Protein AF-A0A7R9VJA9-F1 (afdb_monomer)

Sequence (230 aa):
WLEYINVIPYETKNHYHYHDNRILPPHITAEESLKGDWWYKPEYIFNELNINSAVSQPDHNETLSIAKNINSTYEVAGYAYTGGGRKISRVEVTTDGGINWNLCELQRTERPTEYGMYWCWIWWKFDLKVVDLVGCKEIWCRAWDESNNPQPTNPTWNLMGMGNNQVFRVKVHMDRTATGEHVFRFEHPTQPGQQTGGWMTTVAGKPDSAGFGRLLEVQGEQAQAQAAAP

Radius of gyration: 21.36 Å; Cα contacts (8 Å, |Δi|>4): 424; chains: 1; bounding box: 53×47×67 Å

Foldseek 3Di:
DDDDDDDDPDDDPDPCQQVHQFFFALLQAPVNCVPDRRSVPPVGHHDWAAKAKEWPPPPAQDKAFCVVQQAFWDKTKTKIDTTPQWAFPWKWKDQPLPPDTDTWDKADPDDRDPVRGHPDMIMTIDGHNSNSLVVGFKMWMWIATPVRDIAAQDFFDGHNRPSTHHIWIKTWDFDADPVRGTIITIFGQADPDPDDGHPCRDPLFPQPPPSRGDRPDGPPPVVVVVVPDD

Organism: NCBI:txid2749911

Structure (mmCIF, N/CA/C/O backbone):
data_AF-A0A7R9VJA9-F1
#
_entry.id   AF-A0A7R9VJA9-F1
#
loop_
_atom_site.group_PDB
_atom_site.id
_atom_site.type_symbol
_atom_site.label_atom_id
_atom_site.label_alt_id
_atom_site.label_comp_id
_atom_site.label_asym_id
_atom_site.label_entity_id
_atom_site.label_seq_id
_atom_site.pdbx_PDB_ins_code
_atom_site.Cartn_x
_atom_site.Cartn_y
_atom_site.Cartn_z
_atom_site.occupancy
_atom_site.B_iso_or_equiv
_atom_site.auth_seq_id
_atom_site.auth_comp_id
_ato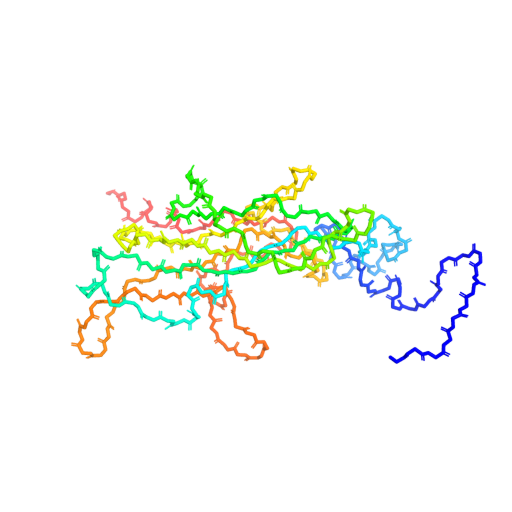m_site.auth_asym_id
_atom_site.auth_atom_id
_atom_site.pdbx_PDB_model_num
ATOM 1 N N . TRP A 1 1 ? 12.227 19.312 -14.996 1.00 87.75 1 TRP A N 1
ATOM 2 C CA . TRP A 1 1 ? 12.136 20.394 -15.995 1.00 87.75 1 TRP A CA 1
ATOM 3 C C . TRP A 1 1 ? 12.649 19.861 -17.327 1.00 87.75 1 TRP A C 1
ATOM 5 O O . TRP A 1 1 ? 13.815 19.502 -17.389 1.00 87.75 1 TRP A O 1
ATOM 15 N N . LEU A 1 2 ? 11.779 19.683 -18.329 1.00 96.19 2 LEU A N 1
ATOM 16 C CA . LEU A 1 2 ? 12.145 19.116 -19.638 1.00 96.19 2 LEU A CA 1
ATOM 17 C C . LEU A 1 2 ? 12.828 20.181 -20.507 1.00 96.19 2 LEU A C 1
ATOM 19 O O . LEU A 1 2 ? 12.292 21.277 -20.635 1.00 96.19 2 LEU A O 1
ATOM 23 N N . GLU A 1 3 ? 13.968 19.841 -21.110 1.00 97.44 3 GLU A N 1
ATOM 24 C CA . GLU A 1 3 ? 14.739 20.755 -21.970 1.00 97.44 3 GLU A CA 1
ATOM 25 C C . GLU A 1 3 ? 14.845 20.245 -23.415 1.00 97.44 3 GLU A C 1
ATOM 27 O O . GLU A 1 3 ? 14.625 21.004 -24.356 1.00 97.44 3 GLU A O 1
ATOM 32 N N . TYR A 1 4 ? 15.102 18.945 -23.599 1.00 96.44 4 TYR A N 1
ATOM 33 C CA . TYR A 1 4 ? 15.263 18.323 -24.916 1.00 96.44 4 TYR A CA 1
ATOM 34 C C . TYR A 1 4 ? 14.438 17.045 -25.045 1.00 96.44 4 TYR A C 1
ATOM 36 O O . TYR A 1 4 ? 14.297 16.282 -24.088 1.00 96.44 4 TYR A O 1
ATOM 44 N N . ILE A 1 5 ? 13.968 16.779 -26.264 1.00 96.75 5 ILE A N 1
ATOM 45 C CA . ILE A 1 5 ? 13.404 15.493 -26.680 1.00 96.75 5 ILE A CA 1
ATOM 46 C C . ILE A 1 5 ? 14.276 14.987 -27.828 1.00 96.75 5 ILE A C 1
ATOM 48 O O . ILE A 1 5 ? 14.283 15.575 -28.907 1.00 96.75 5 ILE A O 1
ATOM 52 N N . ASN A 1 6 ? 15.020 13.908 -27.588 1.00 95.81 6 ASN A N 1
ATOM 53 C CA . ASN A 1 6 ? 15.949 13.334 -28.558 1.00 95.81 6 ASN A CA 1
ATOM 54 C C . ASN A 1 6 ? 15.479 11.940 -28.971 1.00 95.81 6 ASN A C 1
ATOM 56 O O . ASN A 1 6 ? 15.263 11.083 -28.116 1.00 95.81 6 ASN A O 1
ATOM 60 N N . VAL A 1 7 ? 15.376 11.701 -30.278 1.00 97.31 7 VAL A N 1
ATOM 61 C CA . VAL A 1 7 ? 15.123 10.367 -30.836 1.00 97.31 7 VAL A CA 1
ATOM 62 C C . VAL A 1 7 ? 16.468 9.723 -31.158 1.00 97.31 7 VAL A C 1
ATOM 64 O O . VAL A 1 7 ? 17.227 10.242 -31.974 1.00 97.31 7 VAL A O 1
ATOM 67 N N . ILE A 1 8 ? 16.776 8.610 -30.497 1.00 97.00 8 ILE A N 1
ATOM 68 C CA . ILE A 1 8 ? 18.055 7.897 -30.610 1.00 97.00 8 ILE A CA 1
ATOM 69 C C . ILE A 1 8 ? 17.809 6.391 -30.797 1.0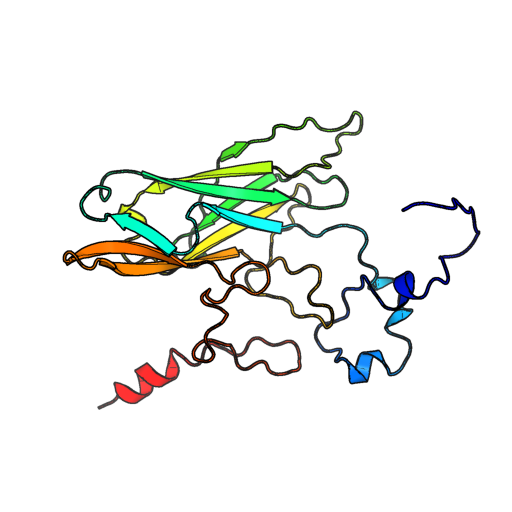0 97.00 8 ILE A C 1
ATOM 71 O O . ILE A 1 8 ? 16.814 5.879 -30.287 1.00 97.00 8 ILE A O 1
ATOM 75 N N . PRO A 1 9 ? 18.688 5.659 -31.510 1.00 97.25 9 PRO A N 1
ATOM 76 C CA . PRO A 1 9 ? 18.495 4.233 -31.794 1.00 97.25 9 PRO A CA 1
ATOM 77 C C . PRO A 1 9 ? 18.943 3.306 -30.645 1.00 97.25 9 PRO A C 1
ATOM 79 O O . PRO A 1 9 ? 19.064 2.100 -30.842 1.00 97.25 9 PRO A O 1
ATOM 82 N N . TYR A 1 10 ? 19.249 3.858 -29.469 1.00 93.50 10 TYR A N 1
ATOM 83 C CA . TYR A 1 10 ? 19.743 3.138 -28.293 1.00 93.50 10 TYR A CA 1
ATOM 84 C C . TYR A 1 10 ? 19.198 3.773 -27.003 1.00 93.50 10 TYR A C 1
ATOM 86 O O . TYR A 1 10 ? 18.784 4.930 -27.015 1.00 93.50 10 TYR A O 1
ATOM 94 N N . GLU A 1 11 ? 19.216 3.042 -25.885 1.00 91.69 11 GLU A N 1
ATOM 95 C CA . GLU A 1 11 ? 18.798 3.565 -24.574 1.00 91.69 11 GLU A CA 1
ATOM 96 C C . GLU A 1 11 ? 19.680 4.724 -24.101 1.00 91.69 11 GLU A C 1
ATOM 98 O O . GLU A 1 11 ? 20.886 4.768 -24.349 1.00 91.69 11 GLU A O 1
ATOM 103 N N . THR A 1 12 ? 19.087 5.681 -23.390 1.00 92.69 12 THR A N 1
ATOM 104 C CA . THR A 1 12 ? 19.831 6.839 -22.889 1.00 92.69 12 THR A CA 1
ATOM 105 C C . THR A 1 12 ? 21.041 6.420 -22.051 1.00 92.69 12 THR A C 1
ATOM 107 O O . THR A 1 12 ? 20.962 5.549 -21.192 1.00 92.69 12 THR A O 1
ATOM 110 N N . LYS A 1 13 ? 22.174 7.098 -22.265 1.00 93.12 13 LYS A N 1
ATOM 111 C CA . LYS A 1 13 ? 23.409 6.874 -21.498 1.00 93.12 13 LYS A CA 1
ATOM 112 C C . LYS A 1 13 ? 23.513 7.748 -20.248 1.00 93.12 13 LYS A C 1
ATOM 114 O O . LYS A 1 13 ? 24.600 7.950 -19.715 1.00 93.12 13 LYS A O 1
ATOM 119 N N . ASN A 1 14 ? 22.394 8.330 -19.820 1.00 94.56 14 ASN A N 1
ATOM 120 C CA . ASN A 1 14 ? 22.349 9.174 -18.637 1.00 94.56 14 ASN A CA 1
ATOM 121 C C . ASN A 1 14 ? 22.658 8.343 -17.382 1.00 94.56 14 ASN A C 1
ATOM 123 O O . ASN A 1 14 ? 22.124 7.250 -17.215 1.00 94.56 14 ASN A O 1
ATOM 127 N N . HIS A 1 15 ? 23.480 8.890 -16.484 1.00 93.81 15 HIS A N 1
ATOM 128 C CA . HIS A 1 15 ? 23.831 8.256 -15.215 1.00 93.81 15 HIS A CA 1
ATOM 129 C C . HIS A 1 15 ? 22.599 7.764 -14.434 1.00 93.81 15 HIS A C 1
ATOM 131 O O . HIS A 1 15 ? 22.585 6.618 -14.000 1.00 93.81 15 HIS A O 1
ATOM 137 N N . TYR A 1 16 ? 21.538 8.573 -14.337 1.00 95.25 16 TYR A N 1
ATOM 138 C CA . TYR A 1 16 ? 20.315 8.233 -13.595 1.00 95.25 16 TYR A CA 1
ATOM 139 C C . TYR A 1 16 ? 19.479 7.119 -14.237 1.00 95.25 16 TYR A C 1
ATOM 141 O O . TYR A 1 16 ? 18.633 6.534 -13.574 1.00 95.25 16 TYR A O 1
ATOM 149 N N . HIS A 1 17 ? 19.690 6.807 -15.518 1.00 94.88 17 HIS A N 1
ATOM 150 C CA . HIS A 1 17 ? 19.014 5.675 -16.156 1.00 94.88 17 HIS A CA 1
ATOM 151 C C . HIS A 1 17 ? 19.637 4.327 -15.760 1.00 94.88 17 HIS A C 1
ATOM 153 O O . HIS A 1 17 ? 18.963 3.295 -15.735 1.00 94.88 17 HIS A O 1
ATOM 159 N N . TYR A 1 18 ? 20.934 4.328 -15.447 1.00 93.38 18 TYR A N 1
ATOM 160 C CA . TYR A 1 18 ? 21.641 3.126 -15.020 1.00 93.38 18 TYR A CA 1
ATOM 161 C C . TYR A 1 18 ? 21.722 3.017 -13.503 1.00 93.38 18 TYR A C 1
ATOM 163 O O . TYR A 1 18 ? 21.424 1.955 -12.981 1.00 93.38 18 TYR A O 1
ATOM 171 N N . HIS A 1 19 ? 22.059 4.094 -12.795 1.00 93.12 19 HIS A N 1
ATOM 172 C CA . HIS A 1 19 ? 22.373 4.079 -11.361 1.00 93.12 19 HIS A CA 1
ATOM 173 C C . HIS A 1 19 ? 21.215 4.512 -10.447 1.00 93.12 19 HIS A C 1
ATOM 175 O O . HIS A 1 19 ? 21.438 4.857 -9.290 1.00 93.12 19 HIS A O 1
ATOM 181 N N . ASP A 1 20 ? 19.986 4.511 -10.960 1.00 95.06 20 ASP A N 1
ATOM 182 C CA . ASP A 1 20 ? 18.765 4.792 -10.203 1.00 95.06 20 ASP A CA 1
ATOM 183 C C . ASP A 1 20 ? 17.576 4.031 -10.825 1.00 95.06 20 ASP A C 1
ATOM 185 O O . ASP A 1 20 ? 17.702 3.461 -11.910 1.00 95.06 20 ASP A O 1
ATOM 189 N N . ASN A 1 21 ? 16.421 4.013 -10.154 1.00 95.81 21 ASN A N 1
ATOM 190 C CA . ASN A 1 21 ? 15.156 3.441 -10.645 1.00 95.81 21 ASN A CA 1
ATOM 191 C C . ASN A 1 21 ? 15.257 1.982 -11.132 1.00 95.81 21 ASN A C 1
ATOM 193 O O . ASN A 1 21 ? 14.723 1.612 -12.184 1.00 95.81 21 ASN A O 1
ATOM 197 N N . ARG A 1 22 ? 15.933 1.136 -10.342 1.00 95.75 22 ARG A N 1
ATOM 198 C CA . ARG A 1 22 ? 16.027 -0.312 -10.575 1.00 95.75 22 ARG A CA 1
ATOM 199 C C . ARG A 1 22 ? 15.651 -1.120 -9.341 1.00 95.75 22 ARG A C 1
ATOM 201 O O . ARG A 1 22 ? 16.064 -0.795 -8.230 1.00 95.75 22 ARG A O 1
ATOM 208 N N . ILE A 1 23 ? 14.925 -2.216 -9.551 1.00 96.50 23 ILE A N 1
ATOM 209 C CA . ILE A 1 23 ? 14.612 -3.201 -8.507 1.00 96.50 23 ILE A CA 1
ATOM 210 C C . ILE A 1 23 ? 15.581 -4.374 -8.670 1.00 96.50 23 ILE A C 1
ATOM 212 O O . ILE A 1 23 ? 15.326 -5.318 -9.415 1.00 96.50 23 ILE A O 1
ATOM 216 N N . LEU A 1 24 ? 16.729 -4.285 -7.995 1.00 95.75 24 LEU A N 1
ATOM 217 C CA . LEU A 1 24 ? 17.733 -5.351 -7.992 1.00 95.75 24 LEU A CA 1
ATOM 218 C C . LEU A 1 24 ? 17.271 -6.553 -7.148 1.00 95.75 24 LEU A C 1
ATOM 220 O O . LEU A 1 24 ? 16.468 -6.381 -6.224 1.00 95.75 24 LEU A O 1
ATOM 224 N N . PRO A 1 25 ? 17.795 -7.767 -7.408 1.00 94.88 25 PRO A N 1
ATOM 225 C CA . PRO A 1 25 ? 17.463 -8.938 -6.608 1.00 94.88 25 PRO A CA 1
ATOM 226 C C . PRO A 1 25 ? 17.767 -8.743 -5.109 1.00 94.88 25 PRO A C 1
ATOM 228 O O . PRO A 1 25 ? 18.781 -8.128 -4.774 1.00 94.88 25 PRO A O 1
ATOM 231 N N . PRO A 1 26 ? 16.978 -9.340 -4.192 1.00 93.12 26 PRO A N 1
ATOM 232 C CA . PRO A 1 26 ? 17.099 -9.097 -2.747 1.00 93.12 26 PRO A CA 1
ATOM 233 C C . PRO A 1 26 ? 18.444 -9.453 -2.103 1.00 93.12 26 PRO A C 1
ATOM 235 O O . PRO A 1 26 ? 18.709 -9.042 -0.976 1.00 93.12 26 PRO A O 1
ATOM 238 N N . HIS A 1 27 ? 19.267 -10.267 -2.769 1.00 90.19 27 HIS A N 1
ATOM 239 C CA . HIS A 1 27 ? 20.583 -10.649 -2.260 1.00 90.19 27 HIS A CA 1
ATOM 240 C C . HIS A 1 27 ? 21.664 -9.606 -2.562 1.00 90.19 27 HIS A C 1
ATOM 242 O O . HIS A 1 27 ? 22.694 -9.647 -1.907 1.00 90.19 27 HIS A O 1
ATOM 248 N N . ILE A 1 28 ? 21.420 -8.676 -3.495 1.00 92.81 28 ILE A N 1
ATOM 249 C CA . ILE A 1 28 ? 22.419 -7.704 -3.943 1.00 92.81 28 ILE A CA 1
ATOM 250 C C . ILE A 1 28 ? 22.588 -6.584 -2.925 1.00 92.81 28 ILE A C 1
ATOM 252 O O . ILE A 1 28 ? 21.673 -5.790 -2.689 1.00 92.81 28 ILE A O 1
ATOM 256 N N . THR A 1 29 ? 23.786 -6.504 -2.349 1.00 90.19 29 THR A N 1
ATOM 257 C CA . THR A 1 29 ? 24.174 -5.428 -1.427 1.00 90.19 29 THR A CA 1
ATOM 258 C C . THR A 1 29 ? 24.664 -4.178 -2.161 1.00 90.19 29 THR A C 1
ATOM 260 O O . THR A 1 29 ? 24.872 -4.182 -3.377 1.00 90.19 29 THR A O 1
ATOM 263 N N . ALA A 1 30 ? 24.901 -3.094 -1.414 1.00 90.69 30 ALA A N 1
ATOM 264 C CA . ALA A 1 30 ? 25.525 -1.890 -1.957 1.00 90.69 30 ALA A CA 1
ATOM 265 C C . ALA A 1 30 ? 26.905 -2.211 -2.553 1.00 90.69 30 ALA A C 1
ATOM 267 O O . ALA A 1 30 ? 27.186 -1.856 -3.694 1.00 90.69 30 ALA A O 1
ATOM 268 N N . GLU A 1 31 ? 27.737 -2.959 -1.828 1.00 91.06 31 GLU A N 1
ATOM 269 C CA . GLU A 1 31 ? 29.080 -3.357 -2.254 1.00 91.06 31 GLU A CA 1
ATOM 270 C C . GLU A 1 31 ? 29.050 -4.299 -3.458 1.00 91.06 31 GLU A C 1
ATOM 272 O O . GLU A 1 31 ? 29.915 -4.212 -4.329 1.00 91.06 31 GLU A O 1
ATOM 277 N N . GLU A 1 32 ? 28.080 -5.211 -3.512 1.00 90.62 32 GLU A N 1
ATOM 278 C CA . GLU A 1 32 ? 27.902 -6.114 -4.649 1.00 90.62 32 GLU A CA 1
ATOM 279 C C . GLU A 1 32 ? 27.378 -5.388 -5.882 1.00 90.62 32 GLU A C 1
ATOM 281 O O . GLU A 1 32 ? 27.831 -5.687 -6.981 1.00 90.62 32 GLU A O 1
ATOM 286 N N . SER A 1 33 ? 26.502 -4.392 -5.722 1.00 91.88 33 SER A N 1
ATOM 287 C CA . SER A 1 33 ? 26.004 -3.585 -6.843 1.00 91.88 33 SER A CA 1
ATOM 288 C C . SER A 1 33 ? 27.120 -2.809 -7.553 1.00 91.88 33 SER A C 1
ATOM 290 O O . SER A 1 33 ? 27.015 -2.521 -8.744 1.00 91.88 33 SER A O 1
ATOM 292 N N . LEU A 1 34 ? 28.207 -2.492 -6.836 1.00 90.00 34 LEU A N 1
ATOM 293 C CA . LEU A 1 34 ? 29.401 -1.842 -7.383 1.00 90.00 34 LEU A CA 1
ATOM 294 C C . LEU A 1 34 ? 30.324 -2.820 -8.125 1.00 90.00 34 LEU A C 1
ATOM 296 O O . LEU A 1 34 ? 31.266 -2.390 -8.792 1.00 90.00 34 LEU A O 1
ATOM 300 N N . LYS A 1 35 ? 30.086 -4.130 -8.000 1.00 89.12 35 LYS A N 1
ATOM 301 C CA . LYS A 1 35 ? 30.851 -5.183 -8.671 1.00 89.12 35 LYS A CA 1
ATOM 302 C C . LYS A 1 35 ? 30.049 -5.715 -9.858 1.00 89.12 35 LYS A C 1
ATOM 304 O O . LYS A 1 35 ? 28.869 -6.018 -9.743 1.00 89.12 3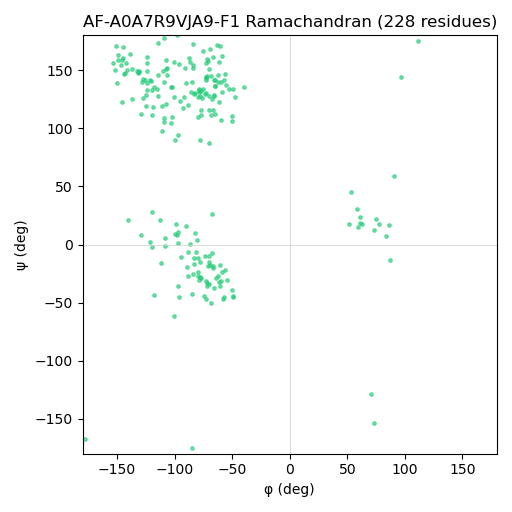5 LYS A O 1
ATOM 309 N N . GLY A 1 36 ? 30.705 -5.902 -10.998 1.00 81.69 36 GLY A N 1
ATOM 310 C CA . GLY A 1 36 ? 30.038 -6.407 -12.201 1.00 81.69 36 GLY A CA 1
ATOM 311 C C . GLY A 1 36 ? 29.130 -5.368 -12.868 1.00 81.69 36 GLY A C 1
ATOM 312 O O . GLY A 1 36 ? 29.372 -4.168 -12.784 1.00 81.69 36 GLY A O 1
ATOM 313 N N . ASP A 1 37 ? 28.112 -5.845 -13.580 1.00 93.06 37 ASP A N 1
ATOM 314 C CA . ASP A 1 37 ? 27.282 -5.073 -14.510 1.00 93.06 37 ASP A CA 1
ATOM 315 C C . ASP A 1 37 ? 25.825 -4.896 -14.036 1.00 93.06 37 ASP A C 1
ATOM 317 O O . ASP A 1 37 ? 24.954 -4.611 -14.852 1.00 93.06 37 ASP A O 1
ATOM 321 N N . TRP A 1 38 ? 25.534 -5.044 -12.734 1.00 94.88 38 TRP A N 1
ATOM 322 C CA . TRP A 1 38 ? 24.165 -5.015 -12.178 1.00 94.88 38 TRP A CA 1
ATOM 323 C C . TRP A 1 38 ? 23.323 -3.820 -12.632 1.00 94.88 38 TRP A C 1
ATOM 325 O O . TRP A 1 38 ? 22.173 -3.988 -13.030 1.00 94.88 38 TRP A O 1
ATOM 335 N N . TRP A 1 39 ? 23.909 -2.624 -12.630 1.00 95.12 39 TRP A N 1
ATOM 336 C CA . TRP A 1 39 ? 23.247 -1.385 -13.049 1.00 95.12 39 TRP A CA 1
ATOM 337 C C . TRP A 1 39 ? 22.980 -1.293 -14.553 1.00 95.12 39 TRP A C 1
ATOM 339 O O . TRP A 1 39 ? 22.255 -0.410 -14.986 1.00 95.12 39 TRP A O 1
ATOM 349 N N . TYR A 1 40 ? 23.535 -2.200 -15.353 1.00 94.12 40 TYR A N 1
ATOM 350 C CA . TYR A 1 40 ? 23.390 -2.234 -16.809 1.00 94.12 40 TYR A CA 1
ATOM 351 C C . TYR A 1 40 ? 22.499 -3.387 -17.288 1.00 94.12 40 TYR A C 1
ATOM 353 O O . TYR A 1 40 ? 22.238 -3.503 -18.482 1.00 94.12 40 TYR A O 1
ATOM 361 N N . LYS A 1 41 ? 21.993 -4.213 -16.365 1.00 94.94 41 LYS A N 1
ATOM 362 C CA . LYS A 1 41 ? 21.093 -5.340 -16.635 1.00 94.94 41 LYS A CA 1
ATOM 363 C C . LYS A 1 41 ? 19.650 -4.854 -16.844 1.00 94.94 41 LYS A C 1
ATOM 365 O O . LYS A 1 41 ? 19.051 -4.350 -15.886 1.00 94.94 41 LYS A O 1
ATOM 370 N N . PRO A 1 42 ? 19.099 -4.907 -18.073 1.00 94.19 42 PRO A N 1
ATOM 371 C CA . PRO A 1 42 ? 17.834 -4.251 -18.417 1.00 94.19 42 PRO A CA 1
ATOM 372 C C . PRO A 1 42 ? 16.614 -4.855 -17.710 1.00 94.19 42 PRO A C 1
ATOM 374 O O . PRO A 1 42 ? 15.598 -4.182 -17.562 1.00 94.19 42 PRO A O 1
ATOM 377 N N . GLU A 1 43 ? 16.711 -6.087 -17.213 1.00 95.25 43 GLU A N 1
ATOM 378 C CA . GLU A 1 43 ? 15.610 -6.797 -16.553 1.00 95.25 43 GLU A CA 1
ATOM 379 C C . GLU A 1 43 ? 15.210 -6.152 -15.218 1.00 95.25 43 GLU A C 1
ATOM 381 O O . GLU A 1 43 ? 14.111 -6.389 -14.723 1.00 95.25 43 GLU A O 1
ATOM 386 N N . TYR A 1 44 ? 16.090 -5.330 -14.636 1.00 95.94 44 TYR A N 1
ATOM 387 C CA . TYR A 1 44 ? 15.852 -4.663 -13.356 1.00 95.94 44 TYR A CA 1
ATOM 388 C C . TYR A 1 44 ? 15.348 -3.225 -13.491 1.00 95.94 44 TYR A C 1
ATOM 390 O O . TYR A 1 44 ? 15.150 -2.571 -12.469 1.00 95.94 44 TYR A O 1
ATOM 398 N N . ILE A 1 45 ? 15.143 -2.713 -14.711 1.00 95.94 45 ILE A N 1
ATOM 399 C CA . ILE A 1 45 ? 14.604 -1.362 -14.932 1.00 95.94 45 ILE A CA 1
ATOM 400 C C . ILE A 1 45 ? 13.162 -1.290 -14.419 1.00 95.94 45 ILE A C 1
ATOM 402 O O . ILE A 1 45 ? 12.308 -2.085 -14.812 1.00 95.94 45 ILE A O 1
ATOM 406 N N . PHE A 1 46 ? 12.871 -0.303 -13.570 1.00 96.50 46 PHE A N 1
ATOM 407 C CA . PHE A 1 46 ? 11.537 -0.100 -13.016 1.00 96.50 46 PHE A CA 1
ATOM 408 C C . PHE A 1 46 ? 10.761 0.955 -13.813 1.00 96.50 46 PHE A C 1
ATOM 410 O O . PHE A 1 46 ? 10.882 2.152 -13.564 1.00 96.50 46 PHE A O 1
ATOM 417 N N . ASN A 1 47 ? 9.969 0.499 -14.788 1.00 95.00 47 ASN A N 1
ATOM 418 C CA . ASN A 1 47 ? 9.122 1.366 -15.617 1.00 95.00 47 ASN A CA 1
ATOM 419 C C . ASN A 1 47 ? 7.659 1.345 -15.158 1.00 95.00 47 ASN A C 1
ATOM 421 O O . ASN A 1 47 ? 7.097 2.370 -14.777 1.00 95.00 47 ASN A O 1
ATOM 425 N N . GLU A 1 48 ? 7.023 0.172 -15.198 1.00 96.06 48 GLU A N 1
ATOM 426 C CA . GLU A 1 48 ? 5.643 0.024 -14.745 1.00 96.06 48 GLU A CA 1
ATOM 427 C C . GLU A 1 48 ? 5.585 -0.156 -13.232 1.00 96.06 48 GLU A C 1
ATOM 429 O O . GLU A 1 48 ? 6.236 -1.042 -12.676 1.00 96.06 48 GLU A O 1
ATOM 434 N N . LEU A 1 49 ? 4.740 0.638 -12.570 1.00 96.81 49 LEU A N 1
ATOM 435 C CA . LEU A 1 49 ? 4.447 0.439 -11.156 1.00 96.81 49 LEU A CA 1
ATOM 436 C C . LEU A 1 49 ? 3.841 -0.953 -10.920 1.00 96.81 49 LEU A C 1
ATOM 438 O O . LEU A 1 49 ? 2.990 -1.431 -11.677 1.00 96.81 49 LEU A O 1
ATOM 442 N N . ASN A 1 50 ? 4.251 -1.592 -9.831 1.00 96.62 50 ASN A N 1
ATOM 443 C CA . ASN A 1 50 ? 3.574 -2.778 -9.332 1.00 96.62 50 ASN A CA 1
ATOM 444 C C . ASN A 1 50 ? 2.254 -2.404 -8.642 1.00 96.62 50 ASN A C 1
ATOM 446 O O . ASN A 1 50 ? 1.976 -1.235 -8.362 1.00 96.62 50 ASN A O 1
ATOM 450 N N . ILE A 1 51 ? 1.417 -3.410 -8.388 1.00 98.12 51 ILE A N 1
ATOM 451 C CA . ILE A 1 51 ? 0.181 -3.210 -7.636 1.00 98.12 51 ILE A CA 1
ATOM 452 C C . ILE A 1 51 ? 0.482 -2.802 -6.198 1.00 98.12 51 ILE A C 1
ATOM 454 O O . ILE A 1 51 ? 1.337 -3.412 -5.559 1.00 98.12 51 ILE A O 1
ATOM 458 N N . ASN A 1 52 ? -0.245 -1.815 -5.683 1.00 98.50 52 ASN A N 1
ATOM 459 C CA . ASN A 1 52 ? -0.122 -1.344 -4.314 1.00 98.50 52 ASN A CA 1
ATOM 460 C C . ASN A 1 52 ? -1.476 -0.883 -3.752 1.00 98.50 52 ASN A C 1
ATOM 462 O O . ASN A 1 52 ? -2.374 -0.465 -4.488 1.00 98.50 52 ASN A O 1
ATOM 466 N N . SER A 1 53 ? -1.603 -0.930 -2.431 1.00 98.69 53 SER A N 1
ATOM 467 C CA . SER A 1 53 ? -2.684 -0.308 -1.674 1.00 98.69 53 SER A CA 1
ATOM 468 C C . SER A 1 53 ? -2.201 0.060 -0.281 1.00 98.69 53 SER A C 1
ATOM 470 O O . SER A 1 53 ? -1.305 -0.584 0.265 1.00 98.69 53 SER A O 1
ATOM 472 N N . ALA A 1 54 ? -2.792 1.110 0.278 1.00 98.50 54 ALA A N 1
ATOM 473 C CA . ALA A 1 54 ? -2.485 1.583 1.616 1.00 98.50 54 ALA A CA 1
ATOM 474 C C . ALA A 1 54 ? -3.761 2.032 2.319 1.00 98.50 54 ALA A C 1
ATOM 476 O O . ALA A 1 54 ? -4.707 2.491 1.675 1.00 98.50 54 ALA A O 1
ATOM 477 N N . VAL A 1 55 ? -3.765 1.899 3.643 1.00 98.69 55 VAL A N 1
ATOM 478 C CA . VAL A 1 55 ? -4.814 2.423 4.520 1.00 98.69 55 VAL A CA 1
ATOM 479 C C . VAL A 1 55 ? -4.523 3.901 4.775 1.00 98.69 55 VAL A C 1
ATOM 481 O O . VAL A 1 55 ? -3.397 4.247 5.122 1.00 98.69 55 VAL A O 1
ATOM 484 N N . SER A 1 56 ? -5.520 4.766 4.607 1.00 97.75 56 SER A N 1
ATOM 485 C CA . SER A 1 56 ? -5.460 6.184 4.989 1.00 97.75 56 SER A CA 1
ATOM 486 C C . SER A 1 56 ? -6.388 6.527 6.151 1.00 97.75 56 SER A C 1
ATOM 488 O O . SER A 1 56 ? -6.224 7.580 6.744 1.00 97.75 56 SER A O 1
ATOM 490 N N . GLN A 1 57 ? -7.346 5.657 6.469 1.00 98.38 57 GLN A N 1
ATOM 491 C CA . GLN A 1 57 ? -8.215 5.774 7.631 1.00 98.38 57 GLN A CA 1
ATOM 492 C C . GLN A 1 57 ? -8.349 4.389 8.270 1.00 98.38 57 GLN A C 1
ATOM 494 O O . GLN A 1 57 ? -8.705 3.442 7.560 1.00 98.38 57 GLN A O 1
ATOM 499 N N . PRO A 1 58 ? -8.049 4.222 9.566 1.00 98.25 58 PRO A N 1
ATOM 500 C CA . PRO A 1 58 ? -7.796 5.256 10.583 1.00 98.25 58 PRO A CA 1
ATOM 501 C C . PRO A 1 58 ? -6.475 6.009 10.413 1.00 98.25 58 PRO A C 1
ATOM 503 O O . PRO A 1 58 ? -5.544 5.476 9.813 1.00 98.25 58 PRO A O 1
ATOM 506 N N . ASP A 1 59 ? -6.377 7.212 10.978 1.00 97.56 59 ASP A N 1
ATOM 507 C CA . ASP A 1 59 ? -5.138 7.990 11.064 1.00 97.56 59 ASP A CA 1
ATOM 508 C C . ASP A 1 59 ? -4.150 7.379 12.074 1.00 97.56 59 ASP A C 1
ATOM 510 O O . ASP A 1 59 ? -4.498 6.624 12.989 1.00 97.56 59 ASP A O 1
ATOM 514 N N . HIS A 1 60 ? -2.866 7.720 11.939 1.00 97.19 60 HIS A N 1
ATOM 515 C CA . HIS A 1 60 ? -1.871 7.307 12.922 1.00 97.19 60 HIS A CA 1
ATOM 516 C C . HIS A 1 60 ? -2.125 7.964 14.285 1.00 97.19 60 HIS A C 1
ATOM 518 O O . HIS A 1 60 ? -2.223 9.182 14.400 1.00 97.19 60 HIS A O 1
ATOM 524 N N . ASN A 1 61 ? -2.163 7.136 15.328 1.00 96.44 61 ASN A N 1
ATOM 525 C CA . ASN A 1 61 ? -2.572 7.464 16.692 1.00 96.44 61 ASN A CA 1
ATOM 526 C C . ASN A 1 61 ? -4.009 7.983 16.828 1.00 96.44 61 ASN A C 1
ATOM 528 O O . ASN A 1 61 ? -4.366 8.479 17.899 1.00 96.44 61 ASN A O 1
ATOM 532 N N . GLU A 1 62 ? -4.854 7.812 15.807 1.00 97.75 62 GLU A N 1
ATOM 533 C CA . GLU A 1 62 ? -6.289 7.996 15.980 1.00 97.75 62 GLU A CA 1
ATOM 534 C C . GLU A 1 62 ? -6.792 7.072 17.092 1.00 97.75 62 GLU A C 1
ATOM 536 O O . GLU A 1 62 ? -6.337 5.930 17.227 1.00 97.75 62 GLU A O 1
ATOM 541 N N . THR A 1 63 ? -7.726 7.583 17.897 1.00 97.94 63 THR A N 1
ATOM 542 C CA . THR A 1 63 ? -8.359 6.818 18.969 1.00 97.94 63 THR A CA 1
ATOM 543 C C . THR A 1 63 ? -9.856 6.691 18.738 1.00 97.94 63 THR A C 1
ATOM 545 O O . THR A 1 63 ? -10.536 7.667 18.431 1.00 97.94 63 THR A O 1
ATOM 548 N N . LEU A 1 64 ? -10.376 5.483 18.941 1.00 98.06 64 LEU A N 1
ATOM 549 C CA . LEU A 1 64 ? -11.793 5.164 18.837 1.00 98.06 64 LEU A CA 1
ATOM 550 C C . LEU A 1 64 ? -12.300 4.653 20.185 1.00 98.06 64 LEU A C 1
ATOM 552 O O . LEU A 1 64 ? -11.852 3.620 20.682 1.00 98.06 64 LEU A O 1
ATOM 556 N N . SER A 1 65 ? -13.253 5.368 20.784 1.00 97.69 65 SER A N 1
ATOM 557 C CA . SER A 1 65 ? -13.880 4.957 22.046 1.00 97.69 65 SER A CA 1
ATOM 558 C C . SER A 1 65 ? -14.596 3.621 21.903 1.00 97.69 65 SER A C 1
ATOM 560 O O . SER A 1 65 ? -15.528 3.503 21.105 1.00 97.69 65 SER A O 1
ATOM 562 N N . ILE A 1 66 ? -14.211 2.639 22.721 1.00 96.62 66 ILE A N 1
ATOM 563 C CA . ILE A 1 66 ? -14.833 1.312 22.699 1.00 96.62 66 ILE A CA 1
ATOM 564 C C . ILE A 1 66 ? -16.271 1.411 23.208 1.00 96.62 66 ILE A C 1
ATOM 566 O O . ILE A 1 66 ? -17.201 0.984 22.533 1.00 96.62 66 ILE A O 1
ATOM 570 N N . ALA A 1 67 ? -16.478 2.037 24.369 1.00 95.75 67 ALA A N 1
ATOM 571 C CA . ALA A 1 67 ? -17.794 2.108 25.005 1.00 95.75 67 ALA A CA 1
ATOM 572 C C . ALA A 1 67 ? -18.845 2.815 24.132 1.00 95.75 67 ALA A C 1
ATOM 574 O O . ALA A 1 67 ? -20.007 2.415 24.128 1.00 95.75 67 ALA A O 1
ATOM 575 N N . LYS A 1 68 ? -18.441 3.849 23.383 1.00 96.81 68 LYS A N 1
ATOM 576 C CA . LYS A 1 68 ? -19.355 4.624 22.529 1.00 96.81 68 LYS A CA 1
ATOM 577 C C . LYS A 1 68 ? -19.662 3.933 21.201 1.00 96.81 68 LYS A C 1
ATOM 579 O O . LYS A 1 68 ? -20.728 4.176 20.647 1.00 96.81 68 LYS A O 1
ATOM 584 N N . ASN A 1 69 ? -18.752 3.094 20.701 1.00 97.56 69 ASN A N 1
ATOM 585 C CA . ASN A 1 69 ? -18.809 2.587 19.328 1.00 97.56 69 ASN A CA 1
ATOM 586 C C . ASN A 1 69 ? -18.917 1.060 19.218 1.00 97.56 69 ASN A C 1
ATOM 588 O O . ASN A 1 69 ? -19.021 0.557 18.112 1.00 97.56 69 ASN A O 1
ATOM 592 N N . ILE A 1 70 ? -18.918 0.289 20.312 1.00 96.69 70 ILE A N 1
ATOM 593 C CA . ILE A 1 70 ? -18.862 -1.187 20.237 1.00 96.69 70 ILE A CA 1
ATOM 594 C C . ILE A 1 70 ? -19.962 -1.820 19.361 1.00 96.69 70 ILE A C 1
ATOM 596 O O . ILE A 1 70 ? -19.731 -2.851 18.736 1.00 96.69 70 ILE A O 1
ATOM 600 N N . ASN A 1 71 ? -21.136 -1.184 19.280 1.00 97.12 71 ASN A N 1
ATOM 601 C CA . ASN A 1 71 ? -22.278 -1.638 18.478 1.00 97.12 71 ASN A CA 1
ATOM 602 C C . ASN A 1 71 ? -22.420 -0.903 17.130 1.00 97.12 71 ASN A C 1
ATOM 604 O O . ASN A 1 71 ? -23.451 -1.043 16.473 1.00 97.12 71 ASN A O 1
ATOM 608 N N . SER A 1 72 ? -21.437 -0.094 16.732 1.00 98.00 72 SER A N 1
ATOM 609 C CA . SER A 1 72 ? -21.422 0.625 15.457 1.00 98.00 72 SER A CA 1
ATOM 610 C C . SER A 1 72 ? -20.375 0.059 14.495 1.00 98.00 72 SER A C 1
ATOM 612 O O . SER A 1 72 ? -19.638 -0.888 14.796 1.00 98.00 72 SER A O 1
ATOM 614 N N . THR A 1 73 ? -20.340 0.635 13.298 1.00 98.31 73 THR A N 1
ATOM 615 C CA . THR A 1 73 ? -19.271 0.438 12.325 1.00 98.31 73 THR A CA 1
ATOM 616 C C . THR A 1 73 ? -18.301 1.615 12.348 1.00 98.31 73 THR A C 1
ATOM 618 O O . THR A 1 73 ? -18.636 2.718 1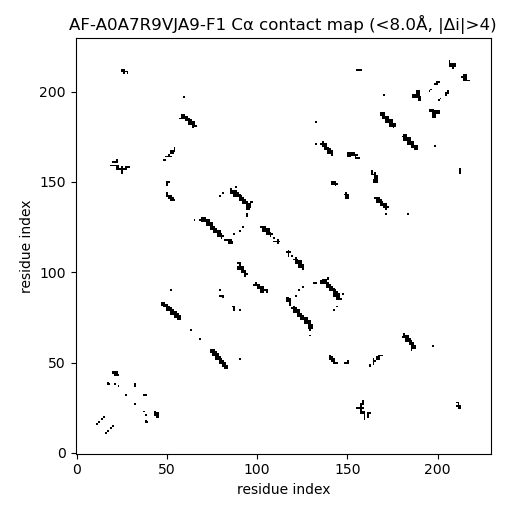2.786 1.00 98.31 73 THR A O 1
ATOM 621 N N . TYR A 1 74 ? -17.087 1.355 11.884 1.00 98.44 74 TYR A N 1
ATOM 622 C CA . TYR A 1 74 ? -16.026 2.315 11.649 1.00 98.44 74 TYR A CA 1
ATOM 623 C C . TYR A 1 74 ? -15.577 2.184 10.191 1.00 98.44 74 TYR A C 1
ATOM 625 O O . TYR A 1 74 ? -15.301 1.076 9.729 1.00 98.44 74 TYR A O 1
ATOM 633 N N . GLU A 1 75 ? -15.519 3.297 9.463 1.00 98.62 75 GLU A N 1
ATOM 634 C CA . GLU A 1 75 ? -15.077 3.294 8.068 1.00 98.62 75 GLU A CA 1
ATOM 635 C C . GLU A 1 75 ? -13.550 3.176 8.016 1.00 98.62 75 GLU A C 1
ATOM 637 O O . GLU A 1 75 ? -12.824 4.087 8.408 1.00 98.62 75 GLU A O 1
ATOM 642 N N . VAL A 1 76 ? -13.060 2.038 7.529 1.00 98.69 76 VAL A N 1
ATOM 643 C CA . VAL A 1 76 ? -11.656 1.864 7.152 1.00 98.69 76 VAL A CA 1
ATOM 644 C C . VAL A 1 76 ? -11.542 2.207 5.676 1.00 98.69 76 VAL A C 1
ATOM 646 O O . VAL A 1 76 ? -12.260 1.636 4.856 1.00 98.69 76 VAL A O 1
ATOM 649 N N . ALA A 1 77 ? -10.640 3.111 5.320 1.00 98.81 77 ALA A N 1
ATOM 650 C CA . ALA A 1 77 ? -10.515 3.597 3.953 1.00 98.81 77 ALA A CA 1
ATOM 651 C C . ALA A 1 77 ? -9.059 3.747 3.526 1.00 98.81 77 ALA A C 1
ATOM 653 O O . ALA A 1 77 ? -8.131 3.761 4.340 1.00 98.81 77 ALA A O 1
ATOM 654 N N . GLY A 1 78 ? -8.860 3.854 2.220 1.00 98.75 78 GLY A N 1
ATOM 655 C CA . GLY A 1 78 ? -7.543 3.993 1.633 1.00 98.75 78 GLY A CA 1
ATOM 656 C C . GLY A 1 78 ? -7.584 4.150 0.127 1.00 98.75 78 GLY A C 1
ATOM 657 O O . GLY A 1 78 ? -8.638 4.349 -0.480 1.00 98.75 78 GLY A O 1
ATOM 658 N N . TYR A 1 79 ? -6.413 4.024 -0.487 1.00 98.75 79 TYR A N 1
ATOM 659 C CA . TYR A 1 79 ? -6.269 4.051 -1.936 1.00 98.75 79 TYR A CA 1
ATOM 660 C C . TYR A 1 79 ? -5.575 2.789 -2.449 1.00 98.75 79 TYR A C 1
ATOM 662 O O . TYR A 1 79 ? -4.921 2.058 -1.698 1.00 98.75 79 TYR A O 1
ATOM 670 N N . ALA A 1 80 ? -5.733 2.526 -3.743 1.00 98.75 80 ALA A N 1
ATOM 671 C CA . ALA A 1 80 ? -5.031 1.465 -4.457 1.00 98.75 80 ALA A CA 1
ATOM 672 C C . ALA A 1 80 ? -4.666 1.910 -5.878 1.00 98.75 80 ALA A C 1
ATOM 674 O O . ALA A 1 80 ? -5.403 2.673 -6.505 1.00 98.75 80 ALA A O 1
ATOM 675 N N . TYR A 1 81 ? -3.543 1.418 -6.395 1.00 98.19 81 TYR A N 1
ATOM 676 C CA . TYR A 1 81 ? -3.080 1.681 -7.758 1.00 98.19 81 TYR A CA 1
ATOM 677 C C . TYR A 1 81 ? -2.278 0.498 -8.309 1.00 98.19 81 TYR A C 1
ATOM 679 O O . TYR A 1 81 ? -1.824 -0.373 -7.570 1.00 98.19 81 TYR A O 1
ATOM 687 N N . THR A 1 82 ? -2.103 0.462 -9.626 1.00 98.12 82 THR A N 1
ATOM 688 C CA . THR A 1 82 ? -1.201 -0.459 -10.330 1.00 98.12 82 THR A CA 1
ATOM 689 C C . THR A 1 82 ? -0.684 0.243 -11.588 1.00 98.12 82 THR A C 1
ATOM 691 O O . THR A 1 82 ? -1.273 1.230 -12.033 1.00 98.12 82 THR A O 1
ATOM 694 N N . GLY A 1 83 ? 0.446 -0.202 -12.133 1.00 97.31 83 GLY A N 1
ATOM 695 C CA . GLY A 1 83 ? 1.028 0.354 -13.354 1.00 97.31 83 GLY A CA 1
ATOM 696 C C . GLY A 1 83 ? 0.450 -0.239 -14.639 1.00 97.31 83 GLY A C 1
ATOM 697 O O . GLY A 1 83 ? -0.492 -1.032 -14.626 1.00 97.31 83 GLY A O 1
ATOM 698 N N . GLY A 1 84 ? 1.031 0.163 -15.772 1.00 97.00 84 GLY A N 1
ATOM 699 C CA . GLY A 1 84 ? 0.707 -0.392 -17.093 1.00 97.00 84 GLY A CA 1
ATOM 700 C C . GLY A 1 84 ? -0.737 -0.168 -17.553 1.00 97.00 84 GLY A C 1
ATOM 701 O O . GLY A 1 84 ? -1.214 -0.880 -18.428 1.00 97.00 84 GLY A O 1
ATOM 702 N N . GLY A 1 85 ? -1.457 0.777 -16.941 1.00 97.44 85 GLY A N 1
ATOM 703 C CA . GLY A 1 85 ? -2.846 1.081 -17.285 1.00 97.44 85 GLY A CA 1
ATOM 704 C C . GLY A 1 85 ? -3.832 0.018 -16.808 1.00 97.44 85 GLY A C 1
ATOM 705 O O . GLY A 1 85 ? -4.982 0.026 -17.248 1.00 97.44 85 GLY A O 1
ATOM 706 N N . ARG A 1 86 ? -3.397 -0.899 -15.935 1.00 97.62 86 ARG A N 1
ATOM 707 C CA . ARG A 1 86 ? -4.230 -2.004 -15.475 1.00 97.62 86 ARG A CA 1
ATOM 708 C C . ARG A 1 86 ? -5.314 -1.537 -14.514 1.00 97.62 86 ARG A C 1
ATOM 710 O O . ARG A 1 86 ? -5.107 -0.681 -13.655 1.00 97.62 86 ARG A O 1
ATOM 717 N N . LYS A 1 87 ? -6.481 -2.162 -14.601 1.00 97.81 87 LYS A N 1
ATOM 718 C CA . LYS A 1 87 ? -7.586 -1.918 -13.671 1.00 97.81 87 LYS A CA 1
ATOM 719 C C . LYS A 1 87 ? -7.342 -2.585 -12.317 1.00 97.81 87 LYS A C 1
ATOM 721 O O . LYS A 1 87 ? -7.086 -3.783 -12.257 1.00 97.81 87 LYS A O 1
ATOM 726 N N . ILE A 1 88 ? -7.577 -1.863 -11.218 1.00 98.50 88 ILE A N 1
ATOM 727 C CA . ILE A 1 88 ? -7.777 -2.489 -9.899 1.00 98.50 88 ILE A CA 1
ATOM 728 C C . ILE A 1 88 ? -9.122 -3.219 -9.881 1.00 98.50 88 ILE A C 1
ATOM 730 O O . ILE A 1 88 ? -10.187 -2.597 -10.009 1.00 98.50 88 ILE A O 1
ATOM 734 N N . SER A 1 89 ? -9.073 -4.541 -9.735 1.00 97.88 89 SER A N 1
ATOM 735 C CA . SER A 1 89 ? -10.235 -5.426 -9.783 1.00 97.88 89 SER A CA 1
ATOM 736 C C . SER A 1 89 ? -10.931 -5.526 -8.425 1.00 97.88 89 SER A C 1
ATOM 738 O O . SER A 1 89 ? -12.158 -5.430 -8.376 1.00 97.88 89 SER A O 1
ATOM 740 N N . ARG A 1 90 ? -10.165 -5.636 -7.332 1.00 98.38 90 ARG A N 1
ATOM 741 C CA . ARG A 1 90 ? -10.672 -5.668 -5.950 1.00 98.38 90 ARG A CA 1
ATOM 742 C C . ARG A 1 90 ? -9.643 -5.164 -4.941 1.00 98.38 90 ARG A C 1
ATOM 744 O O . ARG A 1 90 ? -8.440 -5.227 -5.187 1.00 98.38 90 ARG A O 1
ATOM 751 N N . VAL A 1 91 ? -10.141 -4.708 -3.798 1.00 98.88 91 VAL A N 1
ATOM 752 C CA . VAL A 1 91 ? -9.365 -4.464 -2.578 1.00 98.88 91 VAL A CA 1
ATOM 753 C C . VAL A 1 91 ? -10.015 -5.277 -1.470 1.00 98.88 91 VAL A C 1
ATOM 755 O O . VAL A 1 91 ? -11.241 -5.389 -1.420 1.00 98.88 91 VAL A O 1
ATOM 758 N N . GLU A 1 92 ? -9.190 -5.888 -0.634 1.00 98.75 92 GLU A N 1
ATOM 759 C CA . GLU A 1 92 ? -9.614 -6.771 0.440 1.00 98.75 92 GLU A CA 1
ATOM 760 C C . GLU A 1 92 ? -9.019 -6.306 1.771 1.00 98.75 92 GLU A C 1
ATOM 762 O O . GLU A 1 92 ? -7.853 -5.900 1.819 1.00 98.75 92 GLU A O 1
ATOM 767 N N . VAL A 1 93 ? -9.803 -6.411 2.846 1.00 98.81 93 VAL A N 1
ATOM 768 C CA . VAL A 1 93 ? -9.395 -6.108 4.224 1.00 98.81 93 VAL A CA 1
ATOM 769 C C . VAL A 1 93 ? -9.557 -7.333 5.119 1.00 98.81 93 VAL A C 1
ATOM 771 O O . VAL A 1 93 ? -10.522 -8.090 5.003 1.00 98.81 93 VAL A O 1
ATOM 77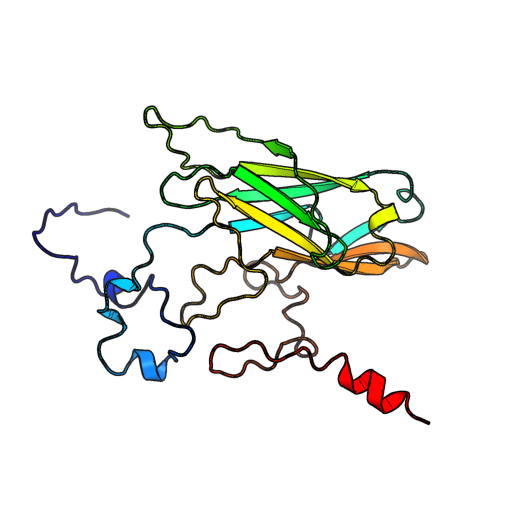4 N N . THR A 1 94 ? -8.611 -7.513 6.035 1.00 98.56 94 THR A N 1
ATOM 775 C CA . THR A 1 94 ? -8.615 -8.568 7.056 1.00 98.56 94 THR A CA 1
ATOM 776 C C . THR A 1 94 ? -8.331 -7.976 8.433 1.00 98.56 94 THR A C 1
ATOM 778 O O . THR A 1 94 ? -7.555 -7.028 8.557 1.00 98.56 94 THR A O 1
ATOM 781 N N . THR A 1 95 ? -8.909 -8.586 9.466 1.00 98.12 95 THR A N 1
ATOM 782 C CA . THR A 1 95 ? -8.657 -8.288 10.887 1.00 98.12 95 THR A CA 1
ATOM 783 C C . THR A 1 95 ? -8.160 -9.503 11.680 1.00 98.12 95 THR A C 1
ATOM 785 O O . THR A 1 95 ? -7.909 -9.398 12.878 1.00 98.12 95 THR A O 1
ATOM 788 N N . ASP A 1 96 ? -7.972 -10.655 11.024 1.00 96.44 96 ASP A N 1
ATOM 789 C CA . ASP A 1 96 ? -7.583 -11.924 11.655 1.00 96.44 96 ASP A CA 1
ATOM 790 C C . ASP A 1 96 ? -6.246 -12.486 11.136 1.00 96.44 96 ASP A C 1
ATOM 792 O O . ASP A 1 96 ? -6.009 -13.692 11.141 1.00 96.44 96 ASP A O 1
ATOM 796 N N . GLY A 1 97 ? -5.348 -11.604 10.685 1.00 95.12 97 GLY A N 1
ATOM 797 C CA . GLY A 1 97 ? -4.029 -12.005 10.185 1.00 95.12 97 GLY A CA 1
ATOM 798 C C . GLY A 1 97 ? -4.051 -12.647 8.794 1.00 95.12 97 GLY A C 1
ATOM 799 O O . GLY A 1 97 ? -3.123 -13.370 8.434 1.00 95.12 97 GLY A O 1
ATOM 800 N N . GLY A 1 98 ? -5.094 -12.385 8.001 1.00 95.94 98 GLY A N 1
ATOM 801 C CA . GLY A 1 98 ? -5.196 -12.828 6.613 1.00 95.94 98 GLY A CA 1
ATOM 802 C C . GLY A 1 98 ? -5.777 -14.226 6.447 1.00 95.94 98 GLY A C 1
ATOM 803 O O . GLY A 1 98 ? -5.627 -14.797 5.363 1.00 95.94 98 GLY A O 1
ATOM 804 N N . ILE A 1 99 ? -6.438 -14.757 7.482 1.00 96.44 99 ILE A N 1
ATOM 805 C CA . ILE A 1 99 ? -7.181 -16.019 7.415 1.00 96.44 99 ILE A CA 1
ATOM 806 C C . ILE A 1 99 ? -8.464 -15.790 6.614 1.00 96.44 99 ILE A C 1
ATOM 808 O O . ILE A 1 99 ? -8.745 -16.545 5.682 1.00 96.44 99 ILE A O 1
ATOM 812 N N . ASN A 1 100 ? -9.199 -14.718 6.919 1.00 97.31 100 ASN A N 1
ATOM 813 C CA . ASN A 1 100 ? -10.407 -14.326 6.203 1.00 97.31 100 ASN A CA 1
ATOM 814 C C . ASN A 1 100 ? -10.266 -12.919 5.611 1.00 97.31 100 ASN A C 1
ATOM 816 O O . ASN A 1 100 ? -9.728 -12.004 6.225 1.00 97.31 100 ASN A O 1
ATOM 820 N N . TRP A 1 101 ? -10.792 -12.739 4.400 1.00 98.19 101 TRP A N 1
ATOM 821 C CA . TRP A 1 101 ? -10.709 -11.483 3.658 1.00 98.19 101 TRP A CA 1
ATOM 822 C C . TRP A 1 101 ? -12.103 -10.990 3.288 1.00 98.19 101 TRP A C 1
ATOM 824 O O . TRP A 1 101 ? -12.923 -11.749 2.771 1.00 98.19 101 TRP A O 1
ATOM 834 N N . ASN A 1 102 ? -12.351 -9.706 3.523 1.00 98.50 102 ASN A N 1
ATOM 835 C CA . ASN A 1 102 ? -13.601 -9.033 3.198 1.00 98.50 102 ASN A CA 1
ATOM 836 C C . ASN A 1 102 ? -13.387 -8.077 2.025 1.00 98.50 102 ASN A C 1
ATOM 838 O O . ASN A 1 102 ? -12.367 -7.393 1.963 1.00 98.50 102 ASN A O 1
ATOM 842 N N . LEU A 1 103 ? -14.344 -8.021 1.099 1.00 98.69 103 LEU A N 1
ATOM 843 C CA . LEU A 1 103 ? -14.274 -7.133 -0.063 1.00 98.69 103 LEU A CA 1
ATOM 844 C C . LEU A 1 103 ? -14.618 -5.692 0.326 1.00 98.69 103 LEU A C 1
ATOM 846 O O . LEU A 1 103 ? -15.641 -5.444 0.962 1.00 98.69 103 LEU A O 1
ATOM 850 N N . CYS A 1 104 ? -13.790 -4.750 -0.119 1.00 98.81 104 CYS A N 1
ATOM 851 C CA . CYS A 1 104 ? -14.044 -3.320 0.022 1.00 98.81 104 CYS A CA 1
ATOM 852 C C . CYS A 1 104 ? -14.952 -2.796 -1.100 1.00 98.81 104 CYS A C 1
ATOM 854 O O . CYS A 1 104 ? -14.944 -3.302 -2.227 1.00 98.81 104 CYS A O 1
ATOM 856 N N . GLU A 1 105 ? -15.672 -1.710 -0.823 1.00 98.69 105 GLU A N 1
ATOM 857 C CA . GLU A 1 105 ? -16.321 -0.906 -1.856 1.00 98.69 105 GLU A CA 1
ATOM 858 C C . GLU A 1 105 ? -15.257 -0.090 -2.600 1.00 98.69 105 GLU A C 1
ATOM 860 O O . GLU A 1 105 ? -14.439 0.588 -1.977 1.00 98.69 105 GLU A O 1
ATOM 865 N N . LEU A 1 106 ? -15.260 -0.149 -3.935 1.00 98.62 106 LEU A N 1
ATOM 866 C CA . LEU A 1 106 ? -14.315 0.589 -4.773 1.00 98.62 106 LEU A CA 1
ATOM 867 C C . LEU A 1 106 ? -14.956 1.848 -5.348 1.00 98.62 106 LEU A C 1
ATOM 869 O O . LEU A 1 106 ? -15.955 1.775 -6.064 1.00 98.62 106 LEU A O 1
ATOM 873 N N . GLN A 1 107 ? -14.306 2.984 -5.136 1.00 98.12 107 GLN A N 1
ATOM 874 C CA . GLN A 1 107 ? -14.716 4.281 -5.650 1.00 98.12 107 GLN A CA 1
ATOM 875 C C . GLN A 1 107 ? -13.745 4.730 -6.742 1.00 98.12 107 GLN A C 1
ATOM 877 O O . GLN A 1 107 ? -12.586 5.069 -6.492 1.00 98.12 107 GLN A O 1
ATOM 882 N N . ARG A 1 108 ? -14.226 4.706 -7.990 1.00 97.06 108 ARG A N 1
ATOM 883 C CA . ARG A 1 108 ? -13.457 5.118 -9.171 1.00 97.06 108 ARG A CA 1
ATOM 884 C C . ARG A 1 108 ? -14.012 6.425 -9.715 1.00 97.06 108 ARG A C 1
ATOM 886 O O . ARG A 1 108 ? -15.075 6.428 -10.331 1.00 97.06 108 ARG A O 1
ATOM 893 N N . THR A 1 109 ? -13.286 7.512 -9.486 1.00 95.31 109 THR A N 1
ATOM 894 C CA . THR A 1 109 ? -13.639 8.830 -10.031 1.00 95.31 109 THR A CA 1
ATOM 895 C C . THR A 1 109 ? -13.327 8.904 -11.521 1.00 95.31 109 THR A C 1
ATOM 897 O O . THR A 1 109 ? -14.151 9.362 -12.310 1.00 95.31 109 THR A O 1
ATOM 900 N N . GLU A 1 110 ? -12.151 8.413 -11.910 1.00 95.69 110 GLU A N 1
ATOM 901 C CA . GLU A 1 110 ? -11.669 8.519 -13.281 1.00 95.69 110 GLU A CA 1
ATOM 902 C C . GLU A 1 110 ? -12.193 7.392 -14.166 1.00 95.69 110 GLU A C 1
ATOM 904 O O . GLU A 1 110 ? -12.286 6.224 -13.768 1.00 95.69 110 GLU A O 1
ATOM 909 N N . ARG A 1 111 ? -12.544 7.761 -15.398 1.00 95.38 111 ARG A N 1
ATOM 910 C CA . ARG A 1 111 ? -12.974 6.818 -16.432 1.00 95.38 111 ARG A CA 1
ATOM 911 C C . ARG A 1 111 ? -11.747 6.227 -17.128 1.00 95.38 111 ARG A C 1
ATOM 913 O O . ARG A 1 111 ? -10.720 6.900 -17.206 1.00 95.38 111 ARG A O 1
ATOM 920 N N . PRO A 1 112 ? -11.838 4.996 -17.660 1.00 96.88 112 PRO A N 1
ATOM 9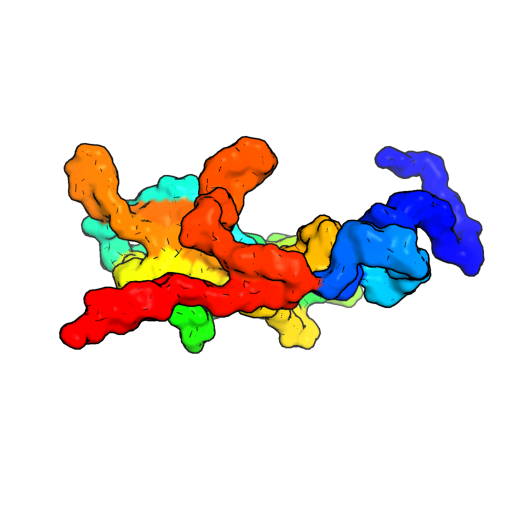21 C CA . PRO A 1 112 ? -10.775 4.486 -18.509 1.00 96.88 112 PRO A CA 1
ATOM 922 C C . PRO A 1 112 ? -10.610 5.367 -19.752 1.00 96.88 112 PRO A C 1
ATOM 924 O O . PRO A 1 112 ? -11.552 6.042 -20.181 1.00 96.88 112 PRO A O 1
ATOM 927 N N . THR A 1 113 ? -9.427 5.323 -20.357 1.00 97.69 113 THR A N 1
ATOM 928 C CA . THR A 1 113 ? -9.204 5.919 -21.679 1.00 97.69 113 THR A CA 1
ATOM 929 C C . THR A 1 113 ? -10.051 5.223 -22.750 1.00 97.69 113 THR A C 1
ATOM 931 O O . THR A 1 113 ? -10.636 4.164 -22.517 1.00 97.69 113 THR A O 1
ATOM 934 N N . GLU A 1 114 ? -10.067 5.774 -23.966 1.00 97.25 114 GLU A N 1
ATOM 935 C CA . GLU A 1 114 ? -10.716 5.146 -25.129 1.00 97.25 114 GLU A CA 1
ATOM 936 C C . GLU A 1 114 ? -10.198 3.723 -25.435 1.00 97.25 114 GLU A C 1
ATOM 938 O O . GLU A 1 114 ? -10.916 2.921 -26.024 1.00 97.25 114 GLU A O 1
ATOM 943 N N . TYR A 1 115 ? -8.989 3.387 -24.968 1.00 96.50 115 TYR A N 1
ATOM 944 C CA . TYR A 1 115 ? -8.366 2.065 -25.104 1.00 96.50 115 TYR A CA 1
ATOM 945 C C . TYR A 1 115 ? -8.544 1.172 -23.867 1.00 96.50 115 TYR A C 1
ATOM 947 O O . TYR A 1 115 ? -7.886 0.143 -23.752 1.00 96.50 115 TYR A O 1
ATOM 955 N N . GLY A 1 116 ? -9.398 1.559 -22.915 1.00 96.19 116 GLY A N 1
ATOM 956 C CA . GLY A 1 116 ? -9.652 0.771 -21.707 1.00 96.19 116 GLY A CA 1
ATOM 957 C C . GLY A 1 116 ? -8.564 0.878 -20.634 1.00 96.19 116 GLY A C 1
ATOM 958 O O . GLY A 1 116 ? -8.525 0.034 -19.746 1.00 96.19 116 GLY A O 1
ATOM 959 N N . MET A 1 117 ? -7.691 1.890 -20.691 1.00 97.75 117 MET A N 1
ATOM 960 C CA . MET A 1 117 ? -6.571 2.025 -19.751 1.00 97.75 117 MET A CA 1
ATOM 961 C C . MET A 1 117 ? -6.954 2.833 -18.508 1.00 97.75 117 MET A C 1
ATOM 963 O O . MET A 1 117 ? -7.599 3.877 -18.612 1.00 97.75 117 MET A O 1
ATOM 967 N N . TYR A 1 118 ? -6.494 2.384 -17.343 1.00 97.81 118 TYR A N 1
ATOM 968 C CA . TYR A 1 118 ? -6.716 2.994 -16.033 1.00 97.81 118 TYR A CA 1
ATOM 969 C C . TYR A 1 118 ? -5.406 3.572 -15.486 1.00 97.81 118 TYR A C 1
ATOM 971 O O . TYR A 1 118 ? -4.584 2.856 -14.925 1.00 97.81 118 TYR A O 1
ATOM 979 N N . TRP A 1 119 ? -5.204 4.881 -15.653 1.00 97.31 119 TRP A N 1
ATOM 980 C CA . TRP A 1 119 ? -3.960 5.556 -15.245 1.00 97.31 119 TRP A CA 1
ATOM 981 C C . TRP A 1 119 ? -4.004 6.176 -13.847 1.00 97.31 119 TRP A C 1
ATOM 983 O O . TRP A 1 119 ? -2.973 6.597 -13.327 1.00 97.31 119 TRP A O 1
ATOM 993 N N . CYS A 1 120 ? -5.188 6.252 -13.244 1.00 97.94 120 CYS A N 1
ATOM 994 C CA . CYS A 1 120 ? -5.391 6.877 -11.945 1.00 97.94 120 CYS A CA 1
ATOM 995 C C . CYS A 1 120 ? -5.644 5.828 -10.865 1.00 97.94 120 CYS A C 1
ATOM 997 O O . CYS A 1 120 ? -6.207 4.762 -11.122 1.00 97.94 120 CYS A O 1
ATOM 999 N N . TRP A 1 121 ? -5.250 6.165 -9.638 1.00 98.06 121 TRP A N 1
ATOM 1000 C CA . TRP A 1 121 ? -5.597 5.389 -8.457 1.00 98.06 121 TRP A CA 1
ATOM 1001 C C . TRP A 1 121 ? -7.116 5.312 -8.253 1.00 98.06 121 TRP A C 1
ATOM 1003 O O . TRP A 1 121 ? -7.907 6.012 -8.893 1.00 98.06 121 TRP A O 1
ATOM 1013 N N . ILE A 1 122 ? -7.525 4.471 -7.317 1.00 98.62 122 ILE A N 1
ATOM 1014 C CA . ILE A 1 122 ? -8.900 4.411 -6.836 1.00 98.62 122 ILE A CA 1
ATOM 1015 C C . ILE A 1 122 ? -8.921 4.615 -5.328 1.00 98.62 122 ILE A C 1
ATOM 1017 O O . ILE A 1 122 ? -7.941 4.305 -4.648 1.00 98.62 122 ILE A O 1
ATOM 1021 N N . TRP A 1 123 ? -10.059 5.068 -4.817 1.00 98.75 123 TRP A N 1
ATOM 1022 C CA . TRP A 1 123 ? -10.353 5.014 -3.392 1.00 98.75 123 TRP A CA 1
ATOM 1023 C C . TRP A 1 123 ? -11.075 3.709 -3.074 1.00 98.75 123 TRP A C 1
ATOM 1025 O O . TRP A 1 123 ? -11.772 3.138 -3.921 1.00 98.75 123 TRP A O 1
ATOM 1035 N N . TRP A 1 124 ? -10.908 3.223 -1.855 1.00 98.81 124 TRP A N 1
ATOM 1036 C CA . TRP A 1 124 ? -11.661 2.095 -1.335 1.00 98.81 124 TRP A CA 1
ATOM 1037 C C . TRP A 1 124 ? -12.088 2.373 0.099 1.00 98.81 124 TRP A C 1
ATOM 1039 O O . TRP A 1 124 ? -11.406 3.096 0.827 1.00 98.81 124 TRP A O 1
ATOM 1049 N N . LYS A 1 125 ? -13.209 1.777 0.498 1.00 98.75 125 LYS A N 1
ATOM 1050 C CA . LYS A 1 125 ? -13.702 1.832 1.874 1.00 98.75 125 LYS A CA 1
ATOM 1051 C C . LYS A 1 125 ? -14.320 0.511 2.312 1.00 98.75 125 LYS A C 1
ATOM 1053 O O . LYS A 1 125 ? -14.768 -0.286 1.485 1.00 98.75 125 LYS A O 1
ATOM 1058 N N . PHE A 1 126 ? -14.336 0.288 3.615 1.00 98.81 126 PHE A N 1
ATOM 1059 C CA . PHE A 1 126 ? -14.884 -0.894 4.253 1.00 98.81 126 PHE A CA 1
ATOM 1060 C C . PHE A 1 126 ? -15.506 -0.520 5.602 1.00 98.81 126 PHE A C 1
ATOM 1062 O O . PHE A 1 126 ? -14.824 0.008 6.480 1.00 98.81 126 PHE A O 1
ATOM 1069 N N . ASP A 1 127 ? -16.793 -0.826 5.768 1.00 98.62 127 ASP A N 1
ATOM 1070 C CA . ASP A 1 127 ? -17.516 -0.626 7.025 1.00 98.62 127 ASP A CA 1
ATOM 1071 C C . ASP A 1 127 ? -17.164 -1.747 8.013 1.00 98.62 127 ASP A C 1
ATOM 1073 O O . ASP A 1 127 ? -17.809 -2.798 8.065 1.00 98.62 127 ASP A O 1
ATOM 1077 N N . LEU A 1 128 ? -16.120 -1.528 8.811 1.00 98.38 128 LEU A N 1
ATOM 1078 C CA . LEU A 1 128 ? -15.654 -2.478 9.812 1.00 98.38 128 LEU A CA 1
ATOM 1079 C C . LEU A 1 128 ? -16.552 -2.425 11.048 1.00 98.38 128 LEU A C 1
ATOM 1081 O O . LEU A 1 128 ? -16.735 -1.364 11.641 1.00 98.38 128 LEU A O 1
ATOM 1085 N N . LYS A 1 129 ? -17.072 -3.563 11.510 1.00 98.25 129 LYS A N 1
ATOM 1086 C CA . LYS A 1 129 ? -17.778 -3.596 12.797 1.00 98.25 129 LYS A CA 1
ATOM 1087 C C . LYS A 1 129 ? -16.773 -3.400 13.923 1.00 98.25 129 LYS A C 1
ATOM 1089 O O . LYS A 1 129 ? -15.794 -4.132 14.020 1.00 98.25 129 LYS A O 1
ATOM 1094 N N . VAL A 1 130 ? -17.036 -2.452 14.817 1.00 98.19 130 VAL A N 1
ATOM 1095 C CA . VAL A 1 130 ? -16.095 -2.122 15.899 1.00 98.19 130 VAL A CA 1
ATOM 1096 C C . VAL A 1 130 ? -15.907 -3.292 16.867 1.00 98.19 130 VAL A C 1
ATOM 1098 O O . VAL A 1 130 ? -14.824 -3.463 17.420 1.00 98.19 130 VAL A O 1
ATOM 1101 N N . VAL A 1 131 ? -16.916 -4.151 17.034 1.00 97.38 131 VAL A N 1
ATOM 1102 C CA . VAL A 1 131 ? -16.781 -5.397 17.803 1.00 97.38 131 VAL A CA 1
ATOM 1103 C C . VAL A 1 131 ? -15.711 -6.340 17.239 1.00 97.38 131 VAL A C 1
ATOM 1105 O O . VAL A 1 131 ? -15.030 -6.997 18.022 1.00 97.38 131 VAL A O 1
ATOM 1108 N N . ASP A 1 132 ? -15.472 -6.342 15.924 1.00 96.69 132 ASP A N 1
ATOM 1109 C CA . ASP A 1 132 ? -14.452 -7.189 15.286 1.00 96.69 132 ASP A CA 1
ATOM 1110 C C . ASP A 1 132 ? -13.021 -6.683 15.567 1.00 96.69 132 ASP A C 1
ATOM 1112 O O . ASP A 1 132 ? -12.046 -7.386 15.307 1.00 96.69 132 ASP A O 1
ATOM 1116 N N . LEU A 1 133 ? -12.871 -5.479 16.140 1.00 97.44 133 LEU A N 1
ATOM 1117 C CA . LEU A 1 133 ? -11.589 -4.988 16.653 1.00 97.44 133 LEU A CA 1
ATOM 1118 C C . LEU A 1 133 ? -11.226 -5.594 18.016 1.00 97.44 133 LEU A C 1
ATOM 1120 O O . LEU A 1 133 ? -10.069 -5.524 18.436 1.00 97.44 133 LEU A O 1
ATOM 1124 N N . VAL A 1 134 ? -12.176 -6.212 18.726 1.00 96.00 134 VAL A N 1
ATOM 1125 C CA . VAL A 1 134 ? -11.891 -6.877 20.001 1.00 96.00 134 VAL A CA 1
ATOM 1126 C C . VAL A 1 134 ? -11.030 -8.112 19.738 1.00 96.00 134 VAL A C 1
ATOM 1128 O O . VAL A 1 134 ? -11.475 -9.094 19.159 1.00 96.00 134 VAL A O 1
ATOM 1131 N N . GLY A 1 135 ? -9.771 -8.062 20.176 1.00 93.31 135 GLY A N 1
ATOM 1132 C CA . GLY A 1 135 ? -8.793 -9.128 19.933 1.00 93.31 135 GLY A CA 1
ATOM 1133 C C . GLY A 1 135 ? -8.031 -8.994 18.610 1.00 93.31 135 GLY A C 1
ATOM 1134 O O . GLY A 1 135 ? -6.983 -9.626 18.470 1.00 93.31 135 GLY A O 1
ATOM 1135 N N . CYS A 1 136 ? -8.481 -8.122 17.701 1.00 97.06 136 CYS A N 1
ATOM 1136 C CA . CYS A 1 136 ? -7.748 -7.750 16.493 1.00 97.06 136 CYS A CA 1
ATOM 1137 C C . CYS A 1 136 ? -6.390 -7.145 16.867 1.00 97.06 136 CYS A C 1
ATOM 1139 O O . CYS A 1 136 ? -6.296 -6.269 17.729 1.00 97.06 136 CYS A O 1
ATOM 1141 N N . LYS A 1 137 ? -5.326 -7.630 16.223 1.00 97.50 137 LYS A N 1
ATOM 1142 C CA . LYS A 1 137 ? -3.969 -7.088 16.387 1.00 97.50 137 LYS A CA 1
ATOM 1143 C C . LYS A 1 137 ? -3.616 -6.107 15.287 1.00 97.50 137 LYS A C 1
ATOM 1145 O O . LYS A 1 137 ? -2.900 -5.140 15.534 1.00 97.50 137 LYS A O 1
ATOM 1150 N N . GLU A 1 138 ? -4.095 -6.375 14.080 1.00 97.94 138 GLU A N 1
ATOM 1151 C CA . GLU A 1 138 ? -3.730 -5.637 12.884 1.00 97.94 138 GLU A CA 1
ATOM 1152 C C . GLU A 1 138 ? -4.892 -5.634 11.890 1.00 97.94 138 GLU A C 1
ATOM 1154 O O . GLU A 1 138 ? -5.529 -6.662 11.663 1.00 97.94 138 GLU A O 1
ATOM 1159 N N . ILE A 1 139 ? -5.120 -4.485 11.260 1.00 98.69 139 ILE A N 1
ATOM 1160 C CA . ILE A 1 139 ? -5.954 -4.355 10.066 1.00 98.69 139 ILE A CA 1
ATOM 1161 C C . ILE A 1 139 ? -5.011 -4.403 8.871 1.00 98.69 139 ILE A C 1
ATOM 1163 O O . ILE A 1 139 ? -4.078 -3.595 8.804 1.00 98.69 139 ILE A O 1
ATOM 1167 N N . TRP A 1 140 ? -5.217 -5.332 7.937 1.00 98.50 140 TRP A N 1
ATOM 1168 C CA . TRP A 1 140 ? -4.443 -5.357 6.692 1.00 98.50 140 TRP A CA 1
ATOM 1169 C C . TRP A 1 140 ? -5.311 -4.985 5.505 1.00 98.50 140 TRP A C 1
ATOM 1171 O O . TRP A 1 140 ? -6.494 -5.320 5.483 1.00 98.50 140 TRP A O 1
ATOM 1181 N N . CYS A 1 141 ? -4.704 -4.374 4.490 1.00 98.75 141 CYS A N 1
ATOM 1182 C CA . CYS A 1 141 ? -5.306 -4.264 3.169 1.00 98.75 141 CYS A CA 1
ATOM 1183 C C . CYS A 1 141 ? -4.395 -4.846 2.080 1.00 98.75 141 CYS A C 1
ATOM 1185 O O . CYS A 1 141 ? -3.162 -4.834 2.188 1.00 98.75 141 CYS A O 1
ATOM 1187 N N . ARG A 1 142 ? -5.024 -5.382 1.028 1.00 98.62 142 ARG A N 1
ATOM 1188 C CA . ARG A 1 142 ? -4.351 -5.778 -0.212 1.00 98.62 142 ARG A CA 1
ATOM 1189 C C . ARG A 1 142 ? -5.232 -5.513 -1.424 1.00 98.62 142 ARG A C 1
ATOM 1191 O O . ARG A 1 142 ? -6.447 -5.693 -1.360 1.00 98.62 142 ARG A O 1
ATOM 1198 N N . ALA A 1 143 ? -4.617 -5.165 -2.544 1.00 98.69 143 ALA A N 1
ATOM 1199 C CA . ALA A 1 143 ? -5.294 -5.008 -3.823 1.00 98.69 143 ALA A CA 1
ATOM 1200 C C . ALA A 1 143 ? -4.961 -6.141 -4.801 1.00 98.69 143 ALA A C 1
ATOM 1202 O O . ALA A 1 143 ? -3.933 -6.815 -4.684 1.00 98.69 143 ALA A O 1
ATOM 1203 N N . TRP A 1 144 ? -5.846 -6.302 -5.783 1.00 98.56 144 TRP A N 1
ATOM 1204 C CA . TRP A 1 144 ? -5.686 -7.150 -6.960 1.00 98.56 144 TRP A CA 1
ATOM 1205 C C . TRP A 1 144 ? -5.953 -6.337 -8.227 1.00 98.56 144 TRP A C 1
ATOM 1207 O O . TRP A 1 144 ? -6.862 -5.500 -8.250 1.00 98.56 144 TRP A O 1
ATOM 1217 N N . ASP A 1 145 ? -5.200 -6.598 -9.293 1.00 97.62 145 ASP A N 1
ATOM 1218 C CA . ASP A 1 145 ? -5.461 -6.020 -10.613 1.00 97.62 145 ASP A CA 1
ATOM 1219 C C . ASP A 1 145 ? -6.227 -6.991 -11.523 1.00 97.62 145 ASP A C 1
ATOM 1221 O O . ASP A 1 145 ? -6.629 -8.087 -11.121 1.00 97.62 145 ASP A O 1
ATOM 1225 N N . GLU A 1 146 ? -6.514 -6.556 -12.746 1.00 96.50 146 GLU A N 1
ATOM 1226 C CA . GLU A 1 146 ? -7.186 -7.364 -13.768 1.00 96.50 146 GLU A CA 1
ATOM 1227 C C . GLU A 1 146 ? -6.323 -8.497 -14.333 1.00 96.50 146 GLU A C 1
ATOM 1229 O O . GLU A 1 146 ? -6.864 -9.440 -14.906 1.00 96.50 146 GLU A O 1
ATOM 1234 N N . SER A 1 147 ? -5.009 -8.464 -14.098 1.00 96.31 147 SER A N 1
ATOM 1235 C CA . SER A 1 147 ? -4.109 -9.585 -14.382 1.00 96.31 147 SER A CA 1
ATOM 1236 C C . SER A 1 147 ? -4.144 -10.653 -13.282 1.00 96.31 147 SER A C 1
ATOM 1238 O O . SER A 1 147 ? -3.405 -11.630 -13.355 1.00 96.31 147 SER A O 1
ATOM 1240 N N . ASN A 1 148 ? -5.011 -10.493 -12.273 1.00 96.00 148 ASN A N 1
ATOM 1241 C CA . ASN A 1 148 ? -5.097 -11.338 -11.083 1.00 96.00 148 ASN A CA 1
ATOM 1242 C C . ASN A 1 148 ? -3.791 -11.397 -10.275 1.00 96.00 148 ASN A C 1
ATOM 1244 O O . ASN A 1 148 ? -3.539 -12.395 -9.601 1.00 96.00 148 ASN A O 1
ATOM 1248 N N . ASN A 1 149 ? -2.987 -10.329 -10.292 1.00 93.38 149 ASN A N 1
ATOM 1249 C CA . ASN A 1 149 ? -1.804 -10.231 -9.443 1.00 93.38 149 ASN A CA 1
ATOM 1250 C C . ASN A 1 149 ? -2.171 -9.625 -8.078 1.00 93.38 149 ASN A C 1
ATOM 1252 O O . ASN A 1 149 ? -2.650 -8.488 -8.037 1.00 93.38 149 ASN A O 1
ATOM 1256 N N . PRO A 1 150 ? -1.949 -10.341 -6.959 1.00 95.12 150 PRO A N 1
ATOM 1257 C CA . PRO A 1 150 ? -2.087 -9.782 -5.620 1.00 95.12 150 PRO A CA 1
ATOM 1258 C C . PRO A 1 150 ? -0.797 -9.120 -5.120 1.00 95.12 150 PRO A C 1
ATOM 1260 O O . PRO A 1 150 ? 0.309 -9.448 -5.554 1.00 95.12 150 PRO A O 1
ATOM 1263 N N . GLN A 1 151 ? -0.934 -8.259 -4.111 1.00 98.00 151 GLN A N 1
ATOM 1264 C CA . GLN A 1 151 ? 0.196 -7.862 -3.264 1.00 98.00 151 GLN A CA 1
ATOM 1265 C C . GLN A 1 151 ? 0.725 -9.053 -2.433 1.00 98.00 151 GLN A C 1
ATOM 1267 O O . GLN A 1 151 ? -0.077 -9.843 -1.923 1.00 98.00 151 GLN A O 1
ATOM 1272 N N . PRO A 1 152 ? 2.053 -9.182 -2.237 1.00 96.38 152 PRO A N 1
ATOM 1273 C CA . PRO A 1 152 ? 2.625 -10.206 -1.365 1.00 96.38 152 PRO A CA 1
ATOM 1274 C C . PRO A 1 152 ? 2.332 -9.920 0.116 1.00 96.38 152 PRO A C 1
ATOM 1276 O O . PRO A 1 152 ? 2.238 -8.772 0.539 1.00 96.38 152 PRO A O 1
ATOM 1279 N N . THR A 1 153 ? 2.238 -10.955 0.951 1.00 94.19 153 THR A N 1
ATOM 1280 C CA . THR A 1 153 ? 2.021 -10.776 2.402 1.00 94.19 153 THR A CA 1
ATOM 1281 C C . THR A 1 153 ? 3.238 -10.187 3.114 1.00 94.19 153 THR A C 1
ATOM 1283 O O . THR A 1 153 ? 3.096 -9.436 4.078 1.00 94.19 153 THR A O 1
ATOM 1286 N N . ASN A 1 154 ? 4.438 -10.525 2.650 1.00 90.19 154 ASN A N 1
ATOM 1287 C CA . ASN A 1 154 ? 5.694 -10.143 3.281 1.00 90.19 154 ASN A CA 1
ATOM 1288 C C . ASN A 1 154 ? 6.488 -9.195 2.374 1.00 90.19 154 ASN A C 1
ATOM 1290 O O . ASN A 1 154 ? 6.431 -9.346 1.150 1.00 90.19 154 ASN A O 1
ATOM 1294 N N . PRO A 1 155 ? 7.229 -8.228 2.946 1.00 90.94 155 PRO A N 1
ATOM 1295 C CA . PRO A 1 155 ? 8.060 -7.329 2.159 1.00 90.94 155 PRO A CA 1
ATOM 1296 C C . PRO A 1 155 ? 9.142 -8.103 1.407 1.00 90.94 155 PRO A C 1
ATOM 1298 O O . PRO A 1 155 ? 9.774 -9.010 1.947 1.00 90.94 155 PRO A O 1
ATOM 1301 N N . THR A 1 156 ? 9.385 -7.688 0.166 1.00 91.31 156 THR A N 1
ATOM 1302 C CA . THR A 1 156 ? 10.559 -8.100 -0.607 1.00 91.31 156 THR A CA 1
ATOM 1303 C C . THR A 1 156 ? 11.555 -6.951 -0.584 1.00 91.31 156 THR A C 1
ATOM 1305 O O . THR A 1 156 ? 11.301 -5.889 -1.153 1.00 91.31 156 THR A O 1
ATOM 1308 N N . TRP A 1 157 ? 12.664 -7.139 0.127 1.00 92.50 157 TRP A N 1
ATOM 1309 C CA . TRP A 1 157 ? 13.706 -6.122 0.231 1.00 92.50 157 TRP A CA 1
ATOM 1310 C C . TRP A 1 157 ? 14.480 -5.992 -1.086 1.00 92.50 157 TRP A C 1
ATOM 1312 O O . TRP A 1 157 ? 14.725 -6.986 -1.766 1.00 92.50 157 TRP A O 1
ATOM 1322 N N . ASN A 1 158 ? 14.893 -4.774 -1.426 1.00 94.19 158 ASN A N 1
ATOM 1323 C CA . ASN A 1 158 ? 15.885 -4.502 -2.464 1.00 94.19 158 ASN A CA 1
ATOM 1324 C C . ASN A 1 158 ? 16.721 -3.283 -2.066 1.00 94.19 158 ASN A C 1
ATOM 1326 O O . ASN A 1 158 ? 16.265 -2.448 -1.282 1.00 94.19 158 ASN A O 1
ATOM 1330 N N . LEU A 1 159 ? 17.916 -3.177 -2.651 1.00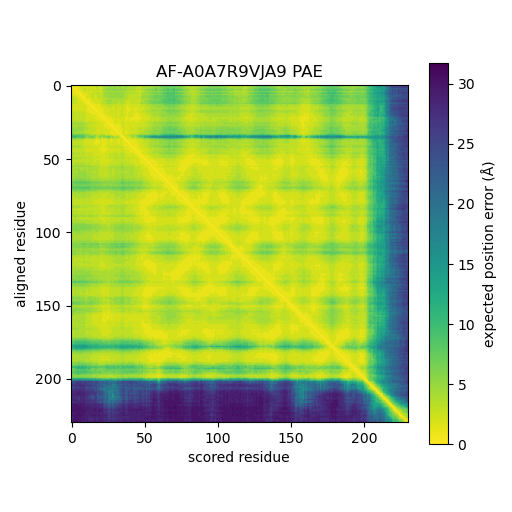 92.56 159 LEU A N 1
ATOM 1331 C CA . LEU A 1 159 ? 18.910 -2.146 -2.347 1.00 92.56 159 LEU A CA 1
ATOM 1332 C C . LEU A 1 159 ? 18.347 -0.718 -2.355 1.00 92.56 159 LEU A C 1
ATOM 1334 O O . LEU A 1 159 ? 18.707 0.085 -1.500 1.00 92.56 159 LEU A O 1
ATOM 1338 N N . MET A 1 160 ? 17.458 -0.415 -3.302 1.00 93.88 160 MET A N 1
ATOM 1339 C CA . MET A 1 160 ? 16.914 0.930 -3.498 1.00 93.88 160 MET A CA 1
ATOM 1340 C C . MET A 1 160 ? 15.659 1.203 -2.663 1.00 93.88 160 MET A C 1
ATOM 1342 O O . MET A 1 160 ? 15.145 2.318 -2.676 1.00 93.88 160 MET A O 1
ATOM 1346 N N . GLY A 1 161 ? 15.127 0.194 -1.965 1.00 93.50 161 GLY A N 1
ATOM 1347 C CA . GLY A 1 161 ? 13.851 0.295 -1.255 1.00 93.50 161 GLY A CA 1
ATOM 1348 C C . GLY A 1 161 ? 12.656 0.592 -2.172 1.00 93.50 161 GLY A C 1
ATOM 1349 O O . GLY A 1 161 ? 11.619 1.055 -1.701 1.00 93.50 161 GLY A O 1
ATOM 1350 N N . MET A 1 162 ? 12.789 0.355 -3.480 1.00 95.69 162 MET A N 1
ATOM 1351 C CA . MET A 1 162 ? 11.786 0.704 -4.489 1.00 95.69 162 MET A CA 1
ATOM 1352 C C . MET A 1 162 ? 10.737 -0.394 -4.659 1.00 95.69 162 MET A C 1
ATOM 1354 O O . MET A 1 162 ? 10.982 -1.557 -4.345 1.00 95.69 162 MET A O 1
ATOM 1358 N N . GLY A 1 163 ? 9.554 -0.032 -5.161 1.00 95.62 163 GLY A N 1
ATOM 1359 C CA . GLY A 1 163 ? 8.489 -0.999 -5.448 1.00 95.62 163 GLY A CA 1
ATOM 1360 C C . GLY A 1 163 ? 7.996 -1.768 -4.216 1.00 95.62 163 GLY A C 1
ATOM 1361 O O . GLY A 1 163 ? 7.489 -2.878 -4.350 1.00 95.62 163 GLY A O 1
ATOM 1362 N N . ASN A 1 164 ? 8.158 -1.221 -3.008 1.00 96.25 164 ASN A N 1
ATOM 1363 C CA . ASN A 1 164 ? 7.680 -1.861 -1.790 1.00 96.25 164 ASN A CA 1
ATOM 1364 C C . ASN A 1 164 ? 6.141 -1.945 -1.797 1.00 96.25 164 ASN A C 1
ATOM 1366 O O . ASN A 1 164 ? 5.462 -0.918 -1.763 1.00 96.25 164 ASN A O 1
ATOM 1370 N N . ASN A 1 165 ? 5.597 -3.162 -1.884 1.00 97.44 165 ASN A N 1
ATOM 1371 C CA . ASN A 1 165 ? 4.167 -3.367 -2.109 1.00 97.44 165 ASN A CA 1
ATOM 1372 C C . ASN A 1 165 ? 3.544 -4.518 -1.314 1.00 97.44 165 ASN A C 1
ATOM 1374 O O . ASN A 1 165 ? 2.491 -5.019 -1.708 1.00 97.44 165 ASN A O 1
ATOM 1378 N N . GLN A 1 166 ? 4.153 -4.965 -0.214 1.00 96.94 166 GLN A N 1
ATOM 1379 C CA . GLN A 1 166 ? 3.476 -5.932 0.651 1.00 96.94 166 GLN A CA 1
ATOM 1380 C C . GLN A 1 166 ? 2.142 -5.395 1.176 1.00 96.94 166 GLN A C 1
ATOM 1382 O O . GLN A 1 166 ? 1.921 -4.183 1.189 1.00 96.94 166 GLN A O 1
ATOM 1387 N N . VAL A 1 167 ? 1.287 -6.295 1.663 1.00 97.88 167 VAL A N 1
ATOM 1388 C CA . VAL A 1 167 ? 0.046 -5.924 2.357 1.00 97.88 167 VAL A CA 1
ATOM 1389 C C . VAL A 1 167 ? 0.318 -4.843 3.404 1.00 97.88 167 VAL A C 1
ATOM 1391 O O . VAL A 1 167 ? 1.221 -4.973 4.238 1.00 97.88 167 VAL A O 1
ATOM 1394 N N . PHE A 1 168 ? -0.437 -3.751 3.338 1.00 98.25 168 PHE A N 1
ATOM 1395 C CA . PHE A 1 168 ? -0.271 -2.641 4.267 1.00 98.25 168 PHE A CA 1
ATOM 1396 C C . PHE A 1 168 ? -0.945 -3.003 5.585 1.00 98.25 168 PHE A C 1
ATOM 1398 O O . PHE A 1 168 ? -2.065 -3.509 5.571 1.00 98.25 168 PHE A O 1
ATOM 1405 N N . ARG A 1 169 ? -0.274 -2.765 6.718 1.00 98.12 169 ARG A N 1
ATOM 1406 C CA . ARG A 1 169 ? -0.749 -3.205 8.038 1.00 98.12 169 ARG A CA 1
ATOM 1407 C C . ARG A 1 169 ? -0.790 -2.052 9.031 1.00 98.12 169 ARG A C 1
ATOM 1409 O O . ARG A 1 169 ? 0.225 -1.400 9.277 1.00 98.12 169 ARG A O 1
ATOM 1416 N N . VAL A 1 170 ? -1.947 -1.855 9.647 1.00 98.44 170 VAL A N 1
ATOM 1417 C CA . VAL A 1 170 ? -2.151 -0.911 10.749 1.00 98.44 170 VAL A CA 1
ATOM 1418 C C . VAL A 1 170 ? -2.315 -1.711 12.031 1.00 98.44 170 VAL A C 1
ATOM 1420 O O . VAL A 1 170 ? -3.219 -2.540 12.121 1.00 98.44 170 VAL A O 1
ATOM 1423 N N . LYS A 1 171 ? -1.453 -1.479 13.025 1.00 98.06 171 LYS A N 1
ATOM 1424 C CA . LYS A 1 171 ? -1.592 -2.113 14.339 1.00 98.06 171 LYS A CA 1
ATOM 1425 C C . LYS A 1 171 ? -2.756 -1.506 15.105 1.00 98.06 171 LYS A C 1
ATOM 1427 O O . LYS A 1 171 ? -2.967 -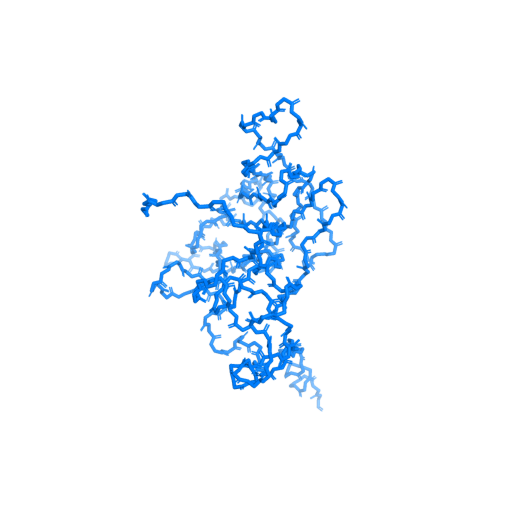0.295 15.068 1.00 98.06 171 LYS A O 1
ATOM 1432 N N . VAL A 1 172 ? -3.473 -2.360 15.822 1.00 98.31 172 VAL A N 1
ATOM 1433 C CA . VAL A 1 172 ? -4.576 -1.991 16.704 1.00 98.31 172 VAL A CA 1
ATOM 1434 C C . VAL A 1 172 ? -4.133 -2.241 18.139 1.00 98.31 172 VAL A C 1
ATOM 1436 O O . VAL A 1 172 ? -3.812 -3.364 18.529 1.00 98.31 172 VAL A O 1
ATOM 1439 N N . HIS A 1 173 ? -4.114 -1.177 18.930 1.00 97.56 173 HIS A N 1
ATOM 1440 C CA . HIS A 1 173 ? -3.800 -1.208 20.354 1.00 97.56 173 HIS A CA 1
ATOM 1441 C C . HIS A 1 173 ? -5.070 -1.006 21.161 1.00 97.56 173 HIS A C 1
ATOM 1443 O O . HIS A 1 173 ? -5.948 -0.248 20.757 1.00 97.56 173 HIS A O 1
ATOM 1449 N N . MET A 1 174 ? -5.160 -1.654 22.319 1.00 96.56 174 MET A N 1
ATOM 1450 C CA . MET A 1 174 ? -6.191 -1.354 23.306 1.00 96.56 174 MET A CA 1
ATOM 1451 C C . MET A 1 174 ? -5.549 -0.545 24.425 1.00 96.56 174 MET A C 1
ATOM 1453 O O . MET A 1 174 ? -4.843 -1.098 25.265 1.00 96.56 174 MET A O 1
ATOM 1457 N N . ASP A 1 175 ? -5.824 0.752 24.431 1.00 96.00 175 ASP A N 1
ATOM 1458 C CA . ASP A 1 175 ? -5.218 1.704 25.352 1.00 96.00 175 ASP A CA 1
ATOM 1459 C C . ASP A 1 175 ? -6.261 2.298 26.304 1.00 96.00 175 ASP A C 1
ATOM 1461 O O . ASP A 1 175 ? -7.472 2.062 26.201 1.00 96.00 175 ASP A O 1
ATOM 1465 N N . ARG A 1 176 ? -5.772 3.077 27.270 1.00 95.44 176 ARG A N 1
ATOM 1466 C CA . ARG A 1 176 ? -6.592 3.919 28.140 1.00 95.44 176 ARG A CA 1
ATOM 1467 C C . ARG A 1 176 ? -6.191 5.373 27.974 1.00 95.44 176 ARG A C 1
ATOM 1469 O O . ARG A 1 176 ? -5.008 5.702 28.029 1.00 95.44 176 ARG A O 1
ATOM 1476 N N . THR A 1 177 ? -7.177 6.244 27.816 1.00 93.38 177 THR A N 1
ATOM 1477 C CA . THR A 1 177 ? -6.951 7.690 27.841 1.00 93.38 177 THR A CA 1
ATOM 1478 C C . THR A 1 177 ? -6.571 8.156 29.250 1.00 93.38 177 THR A C 1
ATOM 1480 O O . THR A 1 177 ? -6.756 7.438 30.236 1.00 93.38 177 THR A O 1
ATOM 1483 N N . ALA A 1 178 ? -6.109 9.405 29.376 1.00 90.56 178 ALA A N 1
ATOM 1484 C CA . ALA A 1 178 ? -5.832 10.020 30.679 1.00 90.56 178 ALA A CA 1
ATOM 1485 C C . ALA A 1 178 ? -7.066 10.076 31.606 1.00 90.56 178 ALA A C 1
ATOM 1487 O O . ALA A 1 178 ? -6.919 10.114 32.824 1.00 90.56 178 ALA A O 1
ATOM 1488 N N . THR A 1 179 ? -8.280 10.052 31.045 1.00 91.88 179 THR A N 1
ATOM 1489 C CA . THR A 1 179 ? -9.545 10.009 31.797 1.00 91.88 179 THR A CA 1
ATOM 1490 C C . THR A 1 179 ? -9.986 8.587 32.161 1.00 91.88 179 THR A C 1
ATOM 1492 O O . THR A 1 179 ? -11.028 8.415 32.789 1.00 91.88 179 THR A O 1
ATOM 1495 N N . GLY A 1 180 ? -9.211 7.563 31.786 1.00 93.31 180 GLY A N 1
ATOM 1496 C CA . GLY A 1 180 ? -9.507 6.153 32.047 1.00 93.31 180 GLY A CA 1
ATOM 1497 C C . GLY A 1 180 ? -10.452 5.498 31.033 1.00 93.31 180 GLY A C 1
ATOM 1498 O O . GLY A 1 180 ? -10.849 4.352 31.236 1.00 93.31 180 GLY A O 1
ATOM 1499 N N . GLU A 1 181 ? -10.809 6.188 29.945 1.00 95.75 181 GLU A N 1
ATOM 1500 C CA . GLU A 1 181 ? -11.648 5.631 28.87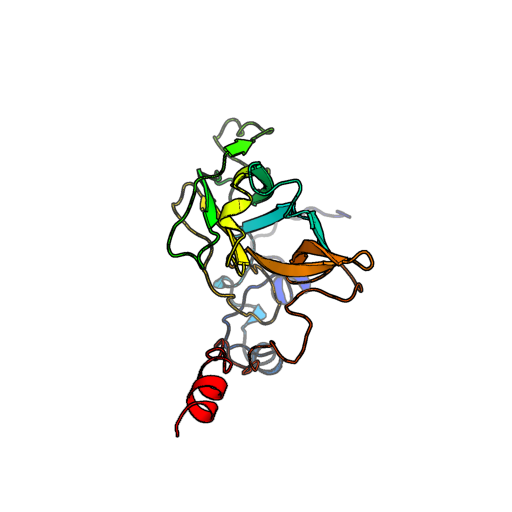9 1.00 95.75 181 GLU A CA 1
ATOM 1501 C C . GLU A 1 181 ? -10.851 4.612 28.059 1.00 95.75 181 GLU A C 1
ATOM 1503 O O . GLU A 1 181 ? -9.739 4.891 27.610 1.00 95.75 181 GLU A O 1
ATOM 1508 N N . HIS A 1 182 ? -11.426 3.428 27.855 1.00 96.75 182 HIS A N 1
ATOM 1509 C CA . HIS A 1 182 ? -10.853 2.408 26.986 1.00 96.75 182 HIS A CA 1
ATOM 1510 C C . HIS A 1 182 ? -11.075 2.768 25.514 1.00 96.75 182 HIS A C 1
ATOM 1512 O O . HIS A 1 182 ? -12.213 2.981 25.079 1.00 96.75 182 HIS A O 1
ATOM 1518 N N . VAL A 1 183 ? -9.987 2.804 24.750 1.00 98.12 183 VAL A N 1
ATOM 1519 C CA . VAL A 1 183 ? -9.984 3.165 23.329 1.00 98.12 183 VAL A CA 1
ATOM 1520 C C . VAL A 1 183 ? -9.211 2.134 22.517 1.00 98.12 183 VAL A C 1
ATOM 1522 O O . VAL A 1 183 ? -8.243 1.548 23.004 1.00 98.12 183 VAL A O 1
ATOM 1525 N N . PHE A 1 184 ? -9.607 1.943 21.264 1.00 98.44 184 PHE A N 1
ATOM 1526 C CA . PHE A 1 184 ? -8.688 1.421 20.261 1.00 98.44 184 PHE A CA 1
ATOM 1527 C C . PHE A 1 184 ? -7.785 2.562 19.797 1.00 98.44 184 PHE A C 1
ATOM 1529 O O . PHE A 1 184 ? -8.297 3.643 19.519 1.00 98.44 184 PHE A O 1
ATOM 1536 N N . ARG A 1 185 ? -6.471 2.342 19.715 1.00 98.12 185 ARG A N 1
ATOM 1537 C CA . ARG A 1 185 ? -5.526 3.262 19.069 1.00 98.12 185 ARG A CA 1
ATOM 1538 C C . ARG A 1 185 ? -4.903 2.587 17.858 1.00 98.12 185 ARG A C 1
ATOM 1540 O O . ARG A 1 185 ? -4.450 1.448 17.952 1.00 98.12 185 ARG A O 1
ATOM 1547 N N . PHE A 1 186 ? -4.843 3.303 16.746 1.00 98.38 186 PHE A N 1
ATOM 1548 C CA . PHE A 1 186 ? -4.330 2.773 15.488 1.00 98.38 186 PHE A CA 1
ATOM 1549 C C . PHE A 1 186 ? -2.913 3.261 15.216 1.00 98.38 186 PHE A C 1
ATOM 1551 O O . PHE A 1 186 ? -2.600 4.431 15.401 1.00 98.38 186 PHE A O 1
ATOM 1558 N N . GLU A 1 187 ? -2.029 2.373 14.778 1.00 97.88 187 GLU A N 1
ATOM 1559 C CA . GLU A 1 187 ? -0.631 2.702 14.522 1.00 97.88 187 GLU A CA 1
ATOM 1560 C C . GLU A 1 187 ? -0.218 2.229 13.125 1.00 97.88 187 GLU A C 1
ATOM 1562 O O . GLU A 1 187 ? -0.145 1.035 12.842 1.00 97.88 187 GLU A O 1
ATOM 1567 N N . HIS A 1 188 ? 0.061 3.183 12.238 1.00 97.75 188 HIS A N 1
ATOM 1568 C CA . HIS A 1 188 ? 0.646 2.934 10.911 1.00 97.75 188 HIS A CA 1
ATOM 1569 C C . HIS A 1 188 ? 2.092 2.406 10.989 1.00 97.75 188 HIS A C 1
ATOM 1571 O O . HIS A 1 188 ? 2.740 2.600 12.018 1.00 97.75 188 HIS A O 1
ATOM 1577 N N . PRO A 1 189 ? 2.638 1.776 9.927 1.00 95.12 189 PRO A N 1
ATOM 1578 C CA . PRO A 1 189 ? 4.005 1.240 9.926 1.00 95.12 189 PRO A CA 1
ATOM 1579 C C . PRO A 1 189 ? 5.088 2.275 10.235 1.00 95.12 189 PRO A C 1
ATOM 1581 O O . PRO A 1 189 ? 5.983 2.014 11.040 1.00 95.12 189 PRO A O 1
ATOM 1584 N N . THR A 1 190 ? 4.986 3.450 9.617 1.00 94.00 190 THR A N 1
ATOM 1585 C CA . THR A 1 190 ? 5.925 4.570 9.737 1.00 94.00 190 THR A CA 1
ATOM 1586 C C . THR A 1 190 ? 5.173 5.899 9.664 1.00 94.00 190 THR A C 1
ATOM 1588 O O . THR A 1 190 ? 3.979 5.936 9.356 1.00 94.00 190 THR A O 1
ATOM 1591 N N . GLN A 1 191 ? 5.873 6.993 9.960 1.00 92.38 191 GLN A N 1
ATOM 1592 C CA . GLN A 1 191 ? 5.403 8.362 9.757 1.00 92.38 191 GLN A CA 1
ATOM 1593 C C . GLN A 1 191 ? 6.113 9.021 8.559 1.00 92.38 191 GLN A C 1
ATOM 1595 O O . GLN A 1 191 ? 7.250 8.657 8.249 1.00 92.38 191 GLN A O 1
ATOM 1600 N N . PRO A 1 192 ? 5.475 9.981 7.863 1.00 88.00 192 PRO A N 1
ATOM 1601 C CA . PRO A 1 192 ? 6.062 10.605 6.684 1.00 88.00 192 PRO A CA 1
ATOM 1602 C C . PRO A 1 192 ? 7.207 11.566 7.038 1.00 88.00 192 PRO A C 1
ATOM 1604 O O . PRO A 1 192 ? 7.144 12.335 8.003 1.00 88.00 192 PRO A O 1
ATOM 1607 N N . GLY A 1 193 ? 8.234 11.585 6.186 1.00 87.62 193 GLY A N 1
ATOM 1608 C CA . GLY A 1 193 ? 9.375 12.491 6.310 1.00 87.62 193 GLY A CA 1
ATOM 1609 C C . GLY A 1 193 ? 10.283 12.139 7.490 1.00 87.62 193 GLY A C 1
ATOM 1610 O O . GLY A 1 193 ? 10.737 11.009 7.609 1.00 87.62 193 GLY A O 1
ATOM 1611 N N . GLN A 1 194 ? 10.576 13.131 8.335 1.00 87.94 194 GLN A N 1
ATOM 1612 C CA . GLN A 1 194 ? 11.449 12.991 9.513 1.00 87.94 194 GLN A CA 1
ATOM 1613 C C . GLN A 1 194 ? 10.664 12.775 10.818 1.00 87.94 194 GLN A C 1
ATOM 1615 O O . GLN A 1 194 ? 11.227 12.853 11.909 1.00 87.94 194 GLN A O 1
ATOM 1620 N N . GLN A 1 195 ? 9.350 12.565 10.721 1.00 89.44 195 GLN A N 1
ATOM 1621 C CA . GLN A 1 195 ? 8.512 12.306 11.884 1.00 89.44 195 GLN A CA 1
ATOM 1622 C C . GLN A 1 195 ? 8.845 10.943 12.496 1.00 89.44 195 GLN A C 1
ATOM 1624 O O . GLN A 1 195 ? 9.165 9.982 11.795 1.00 89.44 195 GLN A O 1
ATOM 1629 N N . THR A 1 196 ? 8.767 10.864 13.820 1.00 88.31 196 THR A N 1
ATOM 1630 C CA . THR A 1 196 ? 9.017 9.636 14.573 1.00 88.31 196 THR A CA 1
ATOM 1631 C C . THR A 1 196 ? 7.711 8.912 14.873 1.00 88.31 196 THR A C 1
ATOM 1633 O O . THR A 1 196 ? 6.646 9.521 14.950 1.00 88.31 196 THR A O 1
ATOM 1636 N N . GLY A 1 197 ? 7.802 7.599 15.073 1.00 90.12 197 GLY A N 1
ATOM 1637 C CA . GLY A 1 197 ? 6.656 6.753 15.381 1.00 90.12 197 GLY A CA 1
ATOM 1638 C C . GLY A 1 197 ? 6.309 5.794 14.252 1.00 90.12 197 GLY A C 1
ATOM 1639 O O . GLY A 1 197 ? 6.907 5.795 13.176 1.00 90.12 197 GLY A O 1
ATOM 1640 N N . GLY A 1 198 ? 5.338 4.938 14.533 1.00 93.50 198 GLY A N 1
ATOM 1641 C CA . GLY A 1 198 ? 5.003 3.806 13.689 1.00 93.50 198 GLY A CA 1
ATOM 1642 C C . GLY A 1 198 ? 5.667 2.533 14.177 1.00 93.50 198 GLY A C 1
ATOM 1643 O O . GLY A 1 198 ? 6.805 2.531 14.660 1.00 93.50 198 GLY A O 1
ATOM 1644 N N . TRP A 1 199 ? 4.948 1.428 14.038 1.00 92.94 199 TRP A N 1
ATOM 1645 C CA . TRP A 1 199 ? 5.314 0.197 14.720 1.00 92.94 199 TRP A CA 1
ATOM 1646 C C . TRP A 1 199 ? 6.582 -0.454 14.153 1.00 92.94 199 TRP A C 1
ATOM 1648 O O . TRP A 1 199 ? 7.206 -1.248 14.853 1.00 92.94 199 TRP A O 1
ATOM 1658 N N . MET A 1 200 ? 7.001 -0.105 12.928 1.00 88.38 200 MET A N 1
ATOM 1659 C CA . MET A 1 200 ? 8.260 -0.574 12.331 1.00 88.38 200 MET A CA 1
ATOM 1660 C C . MET A 1 200 ? 9.492 0.224 12.806 1.00 88.38 200 MET A C 1
ATOM 1662 O O . MET A 1 200 ? 10.625 -0.131 12.476 1.00 88.38 200 MET A O 1
ATOM 1666 N N . THR A 1 201 ? 9.311 1.306 13.576 1.00 81.50 201 THR A N 1
ATOM 1667 C CA . THR A 1 201 ? 10.427 2.166 14.019 1.00 81.50 201 THR A CA 1
ATOM 1668 C C . THR A 1 201 ? 11.064 1.722 15.336 1.00 81.50 201 THR A C 1
ATOM 1670 O O . THR A 1 201 ? 12.224 2.053 15.597 1.00 81.50 201 THR A O 1
ATOM 1673 N N . THR A 1 202 ? 10.366 0.920 16.145 1.00 67.00 202 THR A N 1
ATOM 1674 C CA . THR A 1 202 ? 10.888 0.440 17.430 1.00 67.00 202 THR A CA 1
ATOM 1675 C C . THR A 1 202 ? 11.850 -0.732 17.222 1.00 67.00 202 THR A C 1
ATOM 1677 O O . THR A 1 202 ? 11.532 -1.718 16.564 1.00 67.00 202 THR A O 1
ATOM 1680 N N . VAL A 1 203 ? 13.063 -0.633 17.781 1.00 53.81 203 VAL A N 1
ATOM 1681 C CA . VAL A 1 203 ? 14.128 -1.646 17.610 1.00 53.81 203 VAL A CA 1
ATOM 1682 C C . VAL A 1 203 ? 13.707 -3.016 18.156 1.00 53.81 203 VAL A C 1
ATOM 1684 O O . VAL A 1 203 ? 14.059 -4.030 17.571 1.00 53.81 203 VAL A O 1
ATOM 1687 N N . ALA A 1 204 ? 12.883 -3.042 19.208 1.00 50.75 204 ALA A N 1
ATOM 1688 C CA . ALA A 1 204 ? 12.404 -4.262 19.863 1.00 50.75 204 ALA A CA 1
ATOM 1689 C C . ALA A 1 204 ? 11.450 -5.129 19.008 1.00 50.75 204 ALA A C 1
ATOM 1691 O O . ALA A 1 204 ? 11.087 -6.221 19.430 1.00 50.75 204 ALA A O 1
ATOM 1692 N N . GLY A 1 205 ? 11.031 -4.646 17.833 1.00 48.19 205 GLY A N 1
ATOM 1693 C CA . GLY A 1 205 ? 10.195 -5.379 16.879 1.00 48.19 205 GLY A CA 1
ATOM 1694 C C . GLY A 1 205 ? 10.746 -5.381 15.455 1.00 48.19 205 GLY A C 1
ATOM 1695 O O . GLY A 1 205 ? 10.043 -5.809 14.538 1.00 48.19 205 GLY A O 1
ATOM 1696 N N . LYS A 1 206 ? 11.977 -4.890 15.245 1.00 47.84 206 LYS A N 1
ATOM 1697 C CA . LYS A 1 206 ? 12.632 -5.043 13.947 1.00 47.84 206 LYS A CA 1
ATOM 1698 C C . LYS A 1 206 ? 12.926 -6.533 13.781 1.00 47.84 206 LYS A C 1
ATOM 1700 O O . LYS A 1 206 ? 13.575 -7.091 14.665 1.00 47.84 206 LYS A O 1
ATOM 1705 N N . PRO A 1 207 ? 12.481 -7.195 12.696 1.00 46.38 207 PRO A N 1
ATOM 1706 C CA . PRO A 1 207 ? 13.130 -8.442 12.332 1.00 46.38 207 PRO A CA 1
ATOM 1707 C C . PRO A 1 207 ? 14.618 -8.122 12.251 1.00 46.38 207 PRO A C 1
ATOM 1709 O O . PRO A 1 207 ? 14.978 -7.070 11.704 1.00 46.38 207 PRO A O 1
ATOM 1712 N N . ASP A 1 208 ? 15.462 -8.970 12.840 1.00 45.53 208 ASP A N 1
ATOM 1713 C CA . ASP A 1 208 ? 16.892 -8.881 12.595 1.00 45.53 208 ASP A CA 1
ATOM 1714 C C . ASP A 1 208 ? 17.035 -8.837 11.080 1.00 45.53 208 ASP A C 1
ATOM 1716 O O . ASP A 1 208 ? 16.675 -9.778 10.365 1.00 45.53 208 ASP A O 1
ATOM 1720 N N . SER A 1 209 ? 17.441 -7.670 10.580 1.00 44.56 209 SER A N 1
ATOM 1721 C CA . SER A 1 209 ? 17.766 -7.519 9.183 1.00 44.56 209 SER A CA 1
ATOM 1722 C C . SER A 1 209 ? 19.048 -8.302 9.039 1.00 44.56 209 SER A C 1
ATOM 1724 O O . SER A 1 209 ? 20.144 -7.752 9.142 1.00 44.56 209 SER A O 1
ATOM 1726 N N . ALA A 1 210 ? 18.905 -9.601 8.792 1.00 41.12 210 ALA A N 1
ATOM 1727 C CA . ALA A 1 210 ? 19.854 -10.276 7.959 1.00 41.12 210 ALA A CA 1
ATOM 1728 C C . ALA A 1 210 ? 19.935 -9.372 6.728 1.00 41.12 210 ALA A C 1
ATOM 1730 O O . ALA A 1 210 ? 19.028 -9.354 5.894 1.00 41.12 210 ALA A O 1
ATOM 1731 N N . GLY A 1 211 ? 21.029 -8.617 6.579 1.00 44.22 211 GLY A N 1
ATOM 1732 C CA . GLY A 1 211 ? 21.529 -8.445 5.220 1.00 44.22 211 GLY A CA 1
ATOM 1733 C C . GLY A 1 211 ? 21.366 -9.811 4.549 1.00 44.22 211 GLY A C 1
ATOM 1734 O O . GLY A 1 211 ? 21.566 -10.817 5.226 1.00 44.22 211 GLY A O 1
ATOM 1735 N N . PHE A 1 212 ? 20.867 -9.851 3.314 1.00 48.62 212 PHE A N 1
ATOM 1736 C CA . PHE A 1 212 ? 20.397 -11.066 2.623 1.00 48.62 212 PHE A CA 1
ATOM 1737 C C . PHE A 1 212 ? 18.905 -11.417 2.803 1.00 48.62 212 PHE A C 1
ATOM 1739 O O . PHE A 1 212 ? 18.579 -12.531 3.203 1.00 48.62 212 PHE A O 1
ATOM 1746 N N . GLY A 1 213 ? 17.989 -10.519 2.410 1.00 44.34 213 GLY A N 1
ATOM 1747 C CA . GLY A 1 213 ? 16.710 -10.874 1.757 1.00 44.34 213 GLY A CA 1
ATOM 1748 C C . GLY A 1 213 ? 15.793 -11.934 2.399 1.00 44.34 213 GLY A C 1
ATOM 1749 O O . GLY A 1 213 ? 14.922 -12.467 1.712 1.00 44.34 213 GLY A O 1
ATOM 1750 N N . ARG A 1 214 ? 15.956 -12.259 3.684 1.00 39.91 214 ARG A N 1
ATOM 1751 C CA . ARG A 1 214 ? 15.105 -13.169 4.456 1.00 39.91 214 ARG A CA 1
ATOM 1752 C C . ARG A 1 214 ? 14.626 -12.425 5.691 1.00 39.91 214 ARG A C 1
ATOM 1754 O O . ARG A 1 214 ? 15.429 -12.022 6.524 1.00 39.91 214 ARG A O 1
ATOM 1761 N N . LEU A 1 215 ? 13.313 -12.267 5.811 1.00 41.31 215 LEU A N 1
ATOM 1762 C CA . LEU A 1 215 ? 12.696 -11.915 7.085 1.00 41.31 215 LEU A CA 1
ATOM 1763 C C . LEU A 1 215 ? 12.898 -13.113 8.010 1.00 41.31 215 LEU A C 1
ATOM 1765 O O . LEU A 1 215 ? 12.421 -14.206 7.703 1.00 41.31 215 LEU A O 1
ATOM 1769 N N . LEU A 1 216 ? 13.650 -12.931 9.092 1.00 40.94 216 LEU A N 1
ATOM 1770 C CA . LEU A 1 216 ? 13.736 -13.942 10.137 1.00 40.94 216 LEU A CA 1
ATOM 1771 C C . LEU A 1 216 ? 12.360 -14.094 10.795 1.00 40.94 216 LEU A C 1
ATOM 1773 O O . LEU A 1 216 ? 11.631 -13.113 10.967 1.00 40.94 216 LEU A O 1
ATOM 1777 N N . GLU A 1 217 ? 12.004 -15.336 11.128 1.00 43.81 217 GLU A N 1
ATOM 1778 C CA . GLU A 1 217 ? 10.832 -15.646 11.944 1.00 43.81 217 GLU A CA 1
ATOM 1779 C C . GLU A 1 217 ? 10.844 -14.764 13.198 1.00 43.81 217 GLU A C 1
ATOM 1781 O O . GLU A 1 217 ? 11.880 -14.583 13.843 1.00 43.81 217 GLU A O 1
ATOM 1786 N N . VAL A 1 218 ? 9.691 -14.172 13.510 1.00 42.38 218 VAL A N 1
ATOM 1787 C CA . VAL A 1 218 ? 9.523 -13.268 14.649 1.00 42.38 218 VAL A CA 1
ATOM 1788 C C . VAL A 1 218 ? 9.880 -14.042 15.921 1.00 42.38 218 VAL A C 1
ATOM 1790 O O . VAL A 1 218 ? 9.104 -14.874 16.382 1.00 42.38 218 VAL A O 1
ATOM 1793 N N . GLN A 1 219 ? 11.035 -13.753 16.528 1.00 39.81 219 GLN A N 1
ATOM 1794 C CA . GLN A 1 219 ? 11.502 -14.359 17.789 1.00 39.81 219 GLN A CA 1
ATOM 1795 C C . GLN A 1 219 ? 10.659 -13.953 19.023 1.00 39.81 219 GLN A C 1
ATOM 1797 O O . GLN A 1 219 ? 11.137 -13.960 20.153 1.00 39.81 219 GLN A O 1
ATOM 1802 N N . GLY A 1 220 ? 9.386 -13.600 18.834 1.00 40.94 220 GLY A N 1
ATOM 1803 C CA . GLY A 1 220 ? 8.442 -13.306 19.912 1.00 40.94 220 GLY A CA 1
ATOM 1804 C C . GLY A 1 220 ? 7.777 -14.552 20.502 1.00 40.94 220 GLY A C 1
ATOM 1805 O O . GLY A 1 220 ? 7.398 -14.535 21.670 1.00 40.94 220 GLY A O 1
ATOM 1806 N N . GLU A 1 221 ? 7.664 -15.646 19.741 1.00 41.59 221 GLU A N 1
ATOM 1807 C CA . GLU A 1 221 ? 6.920 -16.837 20.189 1.00 41.59 221 GLU A CA 1
ATOM 1808 C C . GLU A 1 221 ? 7.776 -17.835 20.988 1.00 41.59 221 GLU A C 1
ATOM 1810 O O . GLU A 1 221 ? 7.269 -18.507 21.885 1.00 41.59 221 GLU A O 1
ATOM 1815 N N . GLN A 1 222 ? 9.094 -17.890 20.763 1.00 38.44 222 GLN A N 1
ATOM 1816 C CA . GLN A 1 222 ? 9.966 -18.828 21.489 1.00 38.44 222 GLN A CA 1
ATOM 1817 C C . GLN A 1 222 ? 10.301 -18.374 22.920 1.00 38.44 222 GLN A C 1
ATOM 1819 O O . GLN A 1 222 ? 10.485 -19.215 23.801 1.00 38.44 222 GLN A O 1
ATOM 1824 N N . ALA A 1 223 ? 10.306 -17.063 23.191 1.00 38.38 223 ALA A N 1
ATOM 1825 C CA . ALA A 1 223 ? 10.603 -16.537 24.525 1.00 38.38 223 ALA A CA 1
ATOM 1826 C C . ALA A 1 223 ? 9.461 -16.780 25.533 1.00 38.38 223 ALA A C 1
ATOM 1828 O O . ALA A 1 223 ? 9.721 -16.998 26.716 1.00 38.38 223 ALA A O 1
ATOM 1829 N N . GLN A 1 224 ? 8.200 -16.803 25.081 1.00 40.03 224 GLN A N 1
ATOM 1830 C CA . GLN A 1 224 ? 7.060 -17.120 25.953 1.00 40.03 224 GLN A CA 1
ATOM 1831 C C . GLN A 1 224 ? 6.906 -18.626 26.200 1.00 40.03 224 GLN A C 1
ATOM 1833 O O . GLN A 1 224 ? 6.505 -19.018 27.294 1.00 40.03 224 GLN A O 1
ATOM 1838 N N . ALA A 1 225 ? 7.292 -19.477 25.243 1.00 42.12 225 ALA A N 1
ATOM 1839 C CA . ALA A 1 225 ? 7.253 -20.929 25.417 1.00 42.12 225 ALA A CA 1
ATOM 1840 C C . ALA A 1 225 ? 8.332 -21.446 26.392 1.00 42.12 225 ALA A C 1
ATOM 1842 O O . ALA A 1 225 ? 8.079 -22.392 27.133 1.00 42.12 225 ALA A O 1
ATOM 1843 N N . GLN A 1 226 ? 9.511 -20.813 26.445 1.00 40.19 226 GLN A N 1
ATOM 1844 C CA . GLN A 1 226 ? 10.578 -21.197 27.384 1.00 40.19 226 GLN A CA 1
ATOM 1845 C C . GLN A 1 226 ? 10.371 -20.669 28.811 1.00 40.19 226 GLN A C 1
ATOM 1847 O O . GLN A 1 226 ? 10.867 -21.279 29.752 1.00 40.19 226 GLN A O 1
ATOM 1852 N N . ALA A 1 227 ? 9.613 -19.584 28.995 1.00 43.44 227 ALA A N 1
ATOM 1853 C CA . ALA A 1 227 ? 9.285 -19.056 30.323 1.00 43.44 227 ALA A CA 1
ATOM 1854 C C . ALA A 1 227 ? 8.089 -19.764 30.996 1.00 43.44 227 ALA A C 1
ATOM 1856 O O . ALA A 1 227 ? 7.847 -19.553 32.182 1.00 43.44 227 ALA A O 1
ATOM 1857 N N . ALA A 1 228 ? 7.337 -20.579 30.247 1.00 47.91 228 ALA A N 1
ATOM 1858 C CA . ALA A 1 228 ? 6.126 -21.263 30.709 1.00 47.91 228 ALA A CA 1
ATOM 1859 C C . ALA A 1 228 ? 6.290 -22.787 30.891 1.00 47.91 228 ALA A C 1
ATOM 1861 O O . ALA A 1 228 ? 5.307 -23.473 31.176 1.00 47.91 228 ALA A O 1
ATOM 1862 N N . ALA A 1 229 ? 7.502 -23.328 30.735 1.00 37.50 229 ALA A N 1
ATOM 1863 C CA . ALA A 1 229 ? 7.788 -24.720 31.073 1.00 37.50 229 ALA A CA 1
ATOM 1864 C C . ALA A 1 229 ? 8.137 -24.834 32.577 1.00 37.50 229 ALA A C 1
ATOM 1866 O O . ALA A 1 229 ? 8.924 -24.016 33.056 1.00 37.50 229 ALA A O 1
ATOM 1867 N N . PRO A 1 230 ? 7.531 -25.782 33.319 1.00 46.84 230 PRO A N 1
ATOM 1868 C CA . PRO A 1 230 ? 7.680 -25.918 34.772 1.00 46.84 230 PRO A CA 1
ATOM 1869 C C . PRO A 1 230 ? 9.081 -26.349 35.224 1.00 46.84 230 PRO A C 1
ATOM 1871 O O . PRO A 1 230 ? 9.773 -27.053 34.452 1.00 46.84 230 PRO A O 1
#

Nearest PDB structures (foldseek):
  2bih-assembly1_A-2  TM=8.887E-01  e=1.598E-18  Ogataea angusta
  2bii-assembly1_A  TM=8.646E-01  e=6.219E-19  Ogataea angusta
  1sox-assembly1_A  TM=8.586E-01  e=1.405E-11  Gallus gallus
  3r18-assembly1_A-2  TM=8.614E-01  e=2.073E-11  Gallus gallus
  2a9d-assembly1_B  TM=8.557E-01  e=2.316E-11  Gallus gallus

Solvent-accessible surface area (backbone atoms only — not comparable to full-atom values): 13516 Å² total; per-residue (Å²): 136,91,87,80,88,83,94,67,101,62,80,77,87,49,67,64,68,38,78,38,68,45,56,51,62,39,70,49,45,74,75,52,48,74,47,83,60,62,52,72,45,72,91,27,59,62,78,63,53,64,53,32,36,45,76,62,31,75,44,72,68,36,71,44,56,40,90,85,33,45,92,39,68,43,72,35,28,28,42,37,43,43,29,84,31,41,46,77,66,49,42,36,39,21,46,67,84,69,79,53,76,41,80,38,51,76,47,68,86,74,75,56,47,100,85,66,34,25,86,67,64,33,41,35,38,36,80,39,50,42,53,63,52,68,87,27,53,35,43,36,37,39,33,27,34,72,85,69,50,65,40,45,82,61,77,72,56,30,74,73,64,57,86,73,32,30,42,30,54,31,38,47,42,85,47,64,48,99,87,66,48,53,24,41,32,29,34,32,46,60,44,77,85,89,50,81,55,31,68,66,66,44,75,96,64,48,56,64,75,47,82,58,64,46,84,49,78,74,77,69,61,62,61,58,57,66,73,69,60,133

InterPro domains:
  IPR005066 Moybdenum cofactor oxidoreductase, dimerisation [PF03404] (44-174)
  IPR008335 Eukaryotic molybdopterin oxidoreductase [PR00407] (46-58)
  IPR008335 Eukaryotic molybdopterin oxidoreductase [PR00407] (76-90)
  IPR008335 Eukaryotic molybdopterin oxidoreductase [PR00407] (90-102)
  IPR008335 Eukaryotic molybdopterin oxidoreductase [PR00407] (117-127)
  IPR008335 Eukaryotic molybdopterin oxidoreductase [PR00407] (142-154)
  IPR008335 Eukaryotic molybdopterin oxidoreductase [PR00407] (155-168)
  IPR014756 Immunoglobulin E-set [SSF81296] (48-173)
  IPR036374 Oxidoreductase, molybdopterin-binding domain superfamily [G3DSA:3.90.420.10] (1-47)

Mean predicted aligned error: 7.58 Å

pLDDT: mean 89.36, std 17.44, range [37.5, 98.88]

Secondary structure (DSSP, 8-state):
--------SS----HHHHSSSB---TT--HHHHTSTTGGG-GGGB--SPPPEEEEEESPTT-EEEHHHHTTSEEEEEEEEE-STT--EEEEEEESSSSSS-EEPEEE--SPPPTTS---S-EEEEEEEEGGGGTT--EEEEEEEETT-PBPPSS----TT-TT--SPEEEEEEEEE-TT--EEEEEE-S--STT---STTS-GGGS--B-SSS-BPP-TTHHHHHHHS--